Protein AF-A0A7C5KRF5-F1 (afdb_monomer)

Secondary structure (DSSP, 8-state):
-HHHHHHHHHH-TT-----EEE--TTSS-SEEEPPTT--HHHHHHHHTT------SSS-B-HHHHHHHHHTS---TTS-EEEEEEESSPBPIIIIIHHHHHHHHHHHHTTEEEEEEESS--HHHHHHHHHHHHHTT--EEEPPTT--HHHHHHHHHHHHHHHHHHTTHHHHHHHHHHHH------S-----HHHHHHHHHSSS--HHHHHHHHHH--HHHHHHHHHHHHHS---HHHHHHHHHHHHHHHHTTTPPP---S-TT-HHHHHHHHHHHHH-

Nearest PDB structures (foldseek):
  8j4a-assembly1_B  TM=7.636E-01  e=6.245E-04  Arabidopsis thaliana
  2x5n-assembly1_A  TM=7.003E-01  e=1.353E-03  Schizosaccharomyces pombe
  7zwh-assembly1_H  TM=5.786E-01  e=7.346E-01  Homo sapiens
  1sfs-assembly1_A  TM=4.763E-01  e=1.985E+00  Geobacillus stearothermophilus
  2yfk-assembly2_B  TM=2.066E-01  e=4.722E-01  Enterococcus faecalis

Solvent-accessible surface area (backbone atoms only — not comparable to full-atom values): 15683 Å² total; per-residue (Å²): 114,70,66,58,52,55,46,42,46,72,77,39,69,85,68,63,44,60,56,74,51,62,32,32,87,89,46,102,52,41,67,49,70,56,56,78,53,49,51,65,32,54,46,47,25,52,56,48,41,59,75,92,68,81,74,89,59,92,44,28,36,51,27,58,46,49,53,54,59,70,68,49,93,72,60,85,93,44,90,43,74,45,76,46,74,50,48,61,25,44,37,61,90,65,29,43,65,45,32,34,51,45,24,32,54,39,26,79,67,61,28,29,25,28,34,38,25,66,52,82,45,66,63,22,53,53,48,49,50,52,29,10,61,42,1,71,37,50,75,48,71,52,58,92,87,58,46,75,63,53,53,51,53,54,50,46,42,67,69,54,32,80,85,46,46,79,50,47,67,60,52,51,55,51,50,45,68,79,62,54,78,76,88,68,84,64,86,73,78,86,54,65,68,59,49,55,53,27,26,42,27,81,71,45,49,63,70,58,49,47,54,44,28,76,67,50,48,56,70,58,54,53,71,42,44,73,60,54,74,73,48,79,56,24,78,41,12,49,23,43,49,49,26,32,51,18,43,31,29,48,80,68,76,39,83,50,68,75,70,94,64,93,79,51,72,69,57,54,55,53,55,49,50,58,60,56,69,107

Mean predicted aligned error: 6.99 Å

Sequence (278 aa):
MKTIFLLLKDLVPSARIAILTYRDKSDAYVVRKTRLGVNLWEGLSFLSSVVAEGGGDFPEAVDQALTIANRLPWKRSSTKVILLVGDAPPHEYPGMAQALRIAKIFKDRGGSVHAMLSGNDPLAQEAFARITKAGNGMRTTLGDGDSLESFVNLFLRLALGPTGQRDIPKMLANWRKSHAPSRTNKRKRLQGFRLFTALKSPRPDPRVIETWAQNARKKDLRRLLPQLRRTRLSAEGKHALIYLVNSVLDRGGYSPLLIKHQRNPGEIFSKLKKRLEK

Foldseek 3Di:
DLCLQVLCCVVPVPAWDKDKDAFAPPDPDGIDMDATRDHSLSVLLVVLQDDCDDRPDADHQLLVRLVVLLPHPDDLPDAAEAEAEEAGAFDDPPRLVSLLVSLLVQQVSNYFYEYEHADDDPRRVVSRVSNRVSNVFYYDYQDDPRDPVNVSLVVCCRRVDPVCNVCVVVSVVVVCVVPPPDPPPPLDPLDVVLLLVQQQDLHRDPVNLVSLLPRPALVNVLVCLVVVLVRPGHLSSLSSVQSSLSSNQVVVVHNGDNDPDSPDPVVSSVSSNVRSVD

pLDDT: mean 84.88, std 11.84, range [45.12, 98.44]

Structure (mmCIF, N/CA/C/O backbone):
data_AF-A0A7C5KRF5-F1
#
_entry.id   AF-A0A7C5KRF5-F1
#
loop_
_atom_site.group_PDB
_atom_site.id
_atom_site.type_symbol
_atom_site.label_atom_id
_atom_site.label_alt_id
_atom_site.label_comp_id
_atom_site.label_asym_id
_atom_site.label_entity_id
_atom_site.label_seq_id
_atom_site.pdbx_PDB_ins_code
_atom_site.Cartn_x
_atom_site.Cartn_y
_atom_site.Cartn_z
_atom_site.occupancy
_atom_site.B_iso_or_equiv
_atom_site.auth_seq_id
_atom_site.auth_comp_id
_atom_site.auth_asym_id
_atom_site.auth_atom_id
_atom_site.pdbx_PDB_model_num
ATOM 1 N N . MET A 1 1 ? -2.914 8.569 2.311 1.00 57.69 1 MET A N 1
ATOM 2 C CA . MET A 1 1 ? -3.118 7.154 1.901 1.00 57.69 1 MET A CA 1
ATOM 3 C C . MET A 1 1 ? -4.565 6.661 1.953 1.00 57.69 1 MET A C 1
ATOM 5 O O . MET A 1 1 ? -5.007 6.107 0.957 1.00 57.69 1 MET A O 1
ATOM 9 N N . LYS A 1 2 ? -5.349 6.887 3.023 1.00 73.38 2 LYS A N 1
ATOM 10 C CA . LYS A 1 2 ? -6.794 6.544 3.054 1.00 73.38 2 LYS A CA 1
ATOM 11 C C . LYS A 1 2 ? -7.573 7.018 1.823 1.00 73.38 2 LYS A C 1
ATOM 13 O O . LYS A 1 2 ? -8.401 6.279 1.298 1.00 73.38 2 LYS A O 1
ATOM 18 N N . THR A 1 3 ? -7.285 8.241 1.384 1.00 74.19 3 THR A N 1
ATOM 19 C CA . THR A 1 3 ? -7.871 8.878 0.201 1.00 74.19 3 THR A CA 1
ATOM 20 C C . THR A 1 3 ? -7.844 7.955 -1.011 1.00 74.19 3 THR A C 1
ATOM 22 O O . THR A 1 3 ? -8.868 7.801 -1.652 1.00 74.19 3 THR A O 1
ATOM 25 N N . ILE A 1 4 ? -6.726 7.268 -1.267 1.00 76.56 4 ILE A N 1
ATOM 26 C CA . ILE A 1 4 ? -6.555 6.388 -2.432 1.00 76.56 4 ILE A CA 1
ATOM 27 C C . ILE A 1 4 ? -7.515 5.202 -2.368 1.00 76.56 4 ILE A C 1
ATOM 29 O O . ILE A 1 4 ? -8.151 4.878 -3.360 1.00 76.56 4 ILE A O 1
ATOM 33 N N . PHE A 1 5 ? -7.658 4.571 -1.201 1.00 80.88 5 PHE A N 1
ATOM 34 C CA . PHE A 1 5 ? -8.557 3.430 -1.036 1.00 80.88 5 PHE A CA 1
ATOM 35 C C . PHE A 1 5 ? -10.026 3.805 -1.193 1.00 80.88 5 PHE A C 1
ATOM 37 O O . PHE A 1 5 ? -10.777 3.072 -1.834 1.00 80.88 5 PHE A O 1
ATOM 44 N N . LEU A 1 6 ? -10.439 4.923 -0.592 1.00 79.44 6 LEU A N 1
ATOM 45 C CA . LEU A 1 6 ? -11.809 5.413 -0.728 1.00 79.44 6 LEU A CA 1
ATOM 46 C C . LEU A 1 6 ? -12.091 5.825 -2.166 1.00 79.44 6 LEU A C 1
ATOM 48 O O . LEU A 1 6 ? -13.066 5.377 -2.751 1.00 79.44 6 LEU A O 1
ATOM 52 N N . LEU A 1 7 ? -11.179 6.587 -2.757 1.00 78.69 7 LEU A N 1
ATOM 53 C CA . LEU A 1 7 ? -11.300 7.040 -4.125 1.00 78.69 7 LEU A CA 1
ATOM 54 C C . LEU A 1 7 ? -11.350 5.866 -5.104 1.00 78.69 7 LEU A C 1
ATOM 56 O O . LEU A 1 7 ? -12.248 5.813 -5.928 1.00 78.69 7 LEU A O 1
ATOM 60 N N . LEU A 1 8 ? -10.444 4.891 -5.010 1.00 79.19 8 LEU A N 1
ATOM 61 C CA . LEU A 1 8 ? -10.469 3.731 -5.904 1.00 79.19 8 LEU A CA 1
ATOM 62 C C . LEU A 1 8 ? -11.749 2.920 -5.755 1.00 79.19 8 LEU A C 1
ATOM 64 O O . LEU A 1 8 ? -12.285 2.457 -6.753 1.00 79.19 8 LEU A O 1
ATOM 68 N N . LYS A 1 9 ? -12.259 2.779 -4.530 1.00 81.00 9 LYS A N 1
ATOM 69 C CA . LYS A 1 9 ? -13.536 2.112 -4.288 1.00 81.00 9 LYS A CA 1
ATOM 70 C C . LYS A 1 9 ? -14.708 2.866 -4.921 1.00 81.00 9 LYS A C 1
ATOM 72 O O . LYS A 1 9 ? -15.613 2.220 -5.436 1.00 81.00 9 LYS A O 1
ATOM 77 N N . ASP A 1 10 ? -14.693 4.192 -4.868 1.00 80.19 10 ASP A N 1
ATOM 78 C CA . ASP A 1 10 ? -15.770 5.022 -5.407 1.00 80.19 10 ASP A CA 1
ATOM 79 C C . ASP A 1 10 ? -15.701 5.111 -6.941 1.00 80.19 10 ASP A C 1
ATOM 81 O O . ASP A 1 10 ? -16.729 5.042 -7.608 1.00 80.19 10 ASP A O 1
ATOM 85 N N . LEU A 1 11 ? -14.496 5.233 -7.509 1.00 77.62 11 LEU A N 1
ATOM 86 C CA . LEU A 1 11 ? -14.287 5.408 -8.951 1.00 77.62 11 LEU A CA 1
ATOM 87 C C . LEU A 1 11 ? -14.278 4.083 -9.717 1.00 77.62 11 LEU A C 1
ATOM 89 O O . LEU A 1 11 ? -14.747 4.020 -10.849 1.00 77.62 11 LEU A O 1
ATOM 93 N N . VAL A 1 12 ? -13.729 3.024 -9.119 1.00 80.50 12 VAL A N 1
ATOM 94 C CA . VAL A 1 12 ? -13.621 1.697 -9.734 1.00 80.50 12 VAL A CA 1
ATOM 95 C C . VAL A 1 12 ? -14.004 0.632 -8.697 1.00 80.50 12 VAL A C 1
ATOM 97 O O . VAL A 1 12 ? -13.136 -0.059 -8.162 1.00 80.50 12 VAL A O 1
ATOM 100 N N . PRO A 1 13 ? -15.305 0.438 -8.405 1.00 81.94 13 PRO A N 1
ATOM 101 C CA . PRO A 1 13 ? -15.758 -0.465 -7.338 1.00 81.94 13 PRO A CA 1
ATOM 102 C C . PRO A 1 13 ? -15.273 -1.917 -7.462 1.00 81.94 13 PRO A C 1
ATOM 104 O O . PRO A 1 13 ? -15.175 -2.633 -6.466 1.00 81.94 13 PRO A O 1
ATOM 107 N N . SER A 1 14 ? -14.963 -2.361 -8.683 1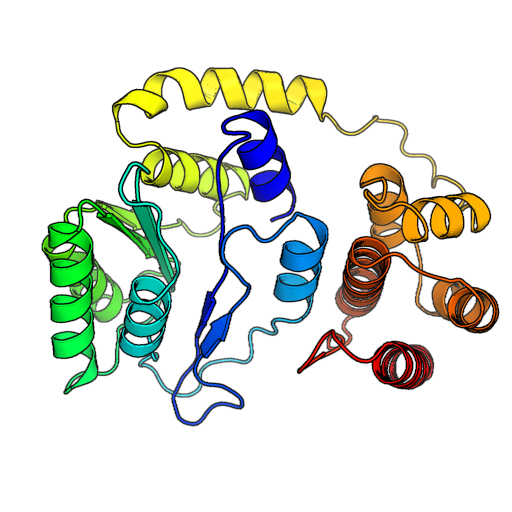.00 84.88 14 SER A N 1
ATOM 108 C CA . SER A 1 14 ? -14.442 -3.698 -8.984 1.00 84.88 14 SER A CA 1
ATOM 109 C C . SER A 1 14 ? -12.913 -3.811 -8.879 1.00 84.88 14 SER A C 1
ATOM 111 O O . SER A 1 14 ? -12.375 -4.918 -9.016 1.00 84.88 14 SER A O 1
ATOM 113 N N . ALA A 1 15 ? -12.203 -2.701 -8.639 1.00 86.69 15 ALA A N 1
ATOM 114 C CA . ALA A 1 15 ? -10.753 -2.683 -8.522 1.00 86.69 15 ALA A CA 1
ATOM 115 C C . ALA A 1 15 ? -10.284 -3.554 -7.354 1.00 86.69 15 ALA A C 1
ATOM 117 O O . ALA A 1 15 ? -10.855 -3.572 -6.262 1.00 86.69 15 ALA A O 1
ATOM 118 N N . ARG A 1 16 ? -9.191 -4.279 -7.587 1.00 91.75 16 ARG A N 1
ATOM 119 C CA . ARG A 1 16 ? -8.515 -5.079 -6.568 1.00 91.75 16 ARG A CA 1
ATOM 120 C C . ARG A 1 16 ? -7.090 -4.587 -6.450 1.00 91.75 16 ARG A C 1
ATOM 122 O O . ARG A 1 16 ? -6.377 -4.536 -7.444 1.00 91.75 16 ARG A O 1
ATOM 129 N N . ILE A 1 17 ? -6.685 -4.269 -5.229 1.00 91.19 17 ILE A N 1
ATOM 130 C CA . ILE A 1 17 ? -5.368 -3.708 -4.934 1.00 91.19 17 ILE A CA 1
ATOM 131 C C . ILE A 1 17 ? -4.612 -4.706 -4.060 1.00 91.19 17 ILE A C 1
ATOM 133 O O . ILE A 1 17 ? -5.217 -5.416 -3.255 1.00 91.19 17 ILE A O 1
ATOM 137 N N . ALA A 1 18 ? -3.300 -4.774 -4.238 1.00 93.56 18 ALA A N 1
ATOM 138 C CA . ALA A 1 18 ? -2.366 -5.317 -3.265 1.00 93.56 18 ALA A CA 1
ATOM 139 C C . ALA A 1 18 ? -1.316 -4.238 -2.998 1.00 93.56 18 ALA A C 1
ATOM 141 O O . ALA A 1 18 ? -0.981 -3.478 -3.904 1.00 93.56 18 ALA A O 1
ATOM 142 N N . ILE A 1 19 ? -0.806 -4.174 -1.774 1.00 93.06 19 ILE A N 1
ATOM 143 C CA . ILE A 1 19 ? 0.325 -3.315 -1.426 1.00 93.06 19 ILE A CA 1
ATOM 144 C C . ILE A 1 19 ? 1.498 -4.224 -1.119 1.00 93.06 19 ILE A C 1
ATOM 146 O O . ILE A 1 19 ? 1.342 -5.200 -0.382 1.00 93.06 19 ILE A O 1
ATOM 150 N N . LEU A 1 20 ? 2.647 -3.902 -1.699 1.00 93.56 20 LEU A N 1
ATOM 151 C CA . LEU A 1 20 ? 3.917 -4.528 -1.390 1.00 93.56 20 LEU A CA 1
ATOM 152 C C . LEU A 1 20 ? 4.852 -3.449 -0.847 1.00 93.56 20 LEU A C 1
ATOM 154 O O . LEU A 1 20 ? 4.884 -2.348 -1.387 1.00 93.56 20 LEU A O 1
ATOM 158 N N . THR A 1 21 ? 5.602 -3.773 0.199 1.00 91.06 21 THR A N 1
ATOM 159 C CA . THR A 1 21 ? 6.792 -3.014 0.592 1.00 91.06 21 THR A CA 1
ATOM 160 C C . THR A 1 21 ? 7.998 -3.907 0.428 1.00 91.06 21 THR A C 1
ATOM 162 O O . THR A 1 21 ? 7.909 -5.113 0.675 1.00 91.06 21 THR A O 1
ATOM 165 N N . TYR A 1 22 ? 9.104 -3.320 0.007 1.00 89.06 22 TYR A N 1
ATOM 166 C CA . TYR A 1 22 ? 10.378 -3.998 -0.122 1.00 89.06 22 TYR A CA 1
ATOM 167 C C . TYR A 1 22 ? 11.468 -3.171 0.546 1.00 89.06 22 TYR A C 1
ATOM 169 O O . TYR A 1 22 ? 11.277 -1.974 0.757 1.00 89.06 22 TYR A O 1
ATOM 177 N N . ARG A 1 23 ? 12.529 -3.860 0.945 1.00 85.06 23 ARG A N 1
ATOM 178 C CA . ARG A 1 23 ? 13.746 -3.310 1.534 1.00 85.06 23 ARG A CA 1
ATOM 179 C C . ARG A 1 23 ? 14.951 -4.100 1.015 1.00 85.06 23 ARG A C 1
ATOM 181 O O . ARG A 1 23 ? 14.762 -5.040 0.229 1.00 85.06 23 ARG A O 1
ATOM 188 N N . ASP A 1 24 ? 16.150 -3.790 1.494 1.00 79.94 24 ASP A N 1
ATOM 189 C CA . ASP A 1 24 ? 17.353 -4.524 1.133 1.00 79.94 24 ASP A CA 1
ATOM 190 C C . ASP A 1 24 ? 17.357 -5.971 1.694 1.00 79.94 24 ASP A C 1
ATOM 192 O O . ASP A 1 24 ? 16.539 -6.380 2.522 1.00 79.94 24 ASP A O 1
ATOM 196 N N . LYS A 1 25 ? 18.259 -6.819 1.198 1.00 74.69 25 LYS A N 1
ATOM 197 C CA . LYS A 1 25 ? 18.425 -8.223 1.589 1.00 74.69 25 LYS A CA 1
ATOM 198 C C . LYS A 1 25 ? 18.937 -8.383 3.019 1.00 74.69 25 LYS A C 1
ATOM 200 O O . LYS A 1 25 ? 18.662 -9.415 3.629 1.00 74.69 25 LYS A O 1
ATOM 205 N N . SER A 1 26 ? 19.689 -7.406 3.518 1.00 73.94 26 SER A N 1
ATOM 206 C CA . SER A 1 26 ? 20.240 -7.367 4.877 1.00 73.94 26 SER A CA 1
ATOM 207 C C . SER A 1 26 ? 19.205 -6.925 5.924 1.00 73.94 26 SER A C 1
ATOM 209 O O . SER A 1 26 ? 19.423 -7.099 7.124 1.00 73.94 26 SER A O 1
ATOM 211 N N . ASP A 1 27 ? 18.056 -6.405 5.484 1.00 78.12 27 ASP A N 1
ATOM 212 C CA . ASP A 1 27 ? 17.033 -5.839 6.350 1.00 78.12 27 ASP A CA 1
ATOM 213 C C . ASP A 1 27 ? 16.152 -6.876 7.061 1.00 78.12 27 ASP A C 1
ATOM 215 O O . ASP A 1 27 ? 16.059 -8.054 6.712 1.00 78.12 27 ASP A O 1
ATOM 219 N N . ALA A 1 28 ? 15.391 -6.396 8.052 1.00 73.44 28 ALA A N 1
ATOM 220 C CA . ALA A 1 28 ? 14.467 -7.214 8.846 1.00 73.44 28 ALA A CA 1
ATOM 221 C C . ALA A 1 28 ? 13.419 -7.988 8.014 1.00 73.44 28 ALA A C 1
ATOM 223 O O . ALA A 1 28 ? 12.803 -8.939 8.513 1.00 73.44 28 ALA A O 1
ATOM 224 N N . TYR A 1 29 ? 13.153 -7.550 6.781 1.00 79.19 29 TYR A N 1
ATOM 225 C CA . TYR A 1 29 ? 12.388 -8.284 5.781 1.00 79.19 29 TYR A CA 1
ATOM 226 C C . TYR A 1 29 ? 12.729 -7.775 4.381 1.00 79.19 29 TYR A C 1
ATOM 228 O O . TYR A 1 29 ? 12.878 -6.576 4.198 1.00 79.19 29 TYR A O 1
ATOM 236 N N . VAL A 1 30 ? 12.708 -8.662 3.384 1.00 84.56 30 VAL A N 1
ATOM 237 C CA . VAL A 1 30 ? 12.970 -8.260 1.992 1.00 84.56 30 VAL A CA 1
ATOM 238 C C . VAL A 1 30 ? 11.708 -7.783 1.280 1.00 84.56 30 VAL A C 1
ATOM 240 O O . VAL A 1 30 ? 11.699 -6.723 0.672 1.00 84.56 30 VAL A O 1
ATOM 243 N N . VAL A 1 31 ? 10.601 -8.533 1.373 1.00 88.00 31 VAL A N 1
ATOM 244 C CA . VAL A 1 31 ? 9.299 -8.113 0.826 1.00 88.00 31 VAL A CA 1
ATOM 245 C C . VAL A 1 31 ? 8.165 -8.498 1.768 1.00 88.00 31 VAL A C 1
ATOM 247 O O . VAL A 1 31 ? 8.053 -9.645 2.206 1.00 88.00 31 VAL A O 1
ATOM 250 N N . ARG A 1 32 ? 7.259 -7.556 2.038 1.00 89.94 32 ARG A N 1
ATOM 251 C CA . ARG A 1 32 ? 5.968 -7.801 2.697 1.00 89.94 32 ARG A CA 1
ATOM 252 C C . ARG A 1 32 ? 4.840 -7.421 1.757 1.00 89.94 32 ARG A C 1
ATOM 254 O O . ARG A 1 32 ? 4.968 -6.496 0.966 1.00 89.94 32 ARG A O 1
ATOM 261 N N . LYS A 1 33 ? 3.717 -8.133 1.847 1.00 91.88 33 LYS A N 1
ATOM 262 C CA . LYS A 1 33 ? 2.572 -7.903 0.963 1.00 91.88 33 LYS A CA 1
ATOM 263 C C . LYS A 1 33 ? 1.233 -8.088 1.651 1.00 91.88 33 LYS A C 1
ATOM 265 O O . LYS A 1 33 ? 1.108 -8.894 2.573 1.00 91.88 33 LYS A O 1
ATOM 270 N N . THR A 1 34 ? 0.221 -7.426 1.112 1.00 91.12 34 THR A N 1
ATOM 271 C CA . THR A 1 34 ? -1.182 -7.783 1.327 1.00 91.12 34 THR A CA 1
ATOM 272 C C . THR A 1 34 ? -1.664 -8.764 0.251 1.00 91.12 34 THR A C 1
ATOM 274 O O . THR A 1 34 ? -0.973 -9.057 -0.733 1.00 91.12 34 THR A O 1
ATOM 277 N N . ARG A 1 35 ? -2.863 -9.322 0.434 1.00 91.06 35 ARG A N 1
ATOM 278 C CA . ARG A 1 35 ? -3.543 -10.084 -0.625 1.00 91.06 35 ARG A CA 1
ATOM 279 C C . ARG A 1 35 ? -4.081 -9.142 -1.708 1.00 91.06 35 ARG A C 1
ATOM 281 O O . ARG A 1 35 ? -4.434 -8.002 -1.424 1.00 91.06 35 ARG A O 1
ATOM 288 N N . LEU A 1 36 ? -4.221 -9.639 -2.937 1.00 93.06 36 LEU A N 1
ATOM 289 C CA . LEU A 1 36 ? -4.905 -8.897 -3.998 1.00 93.06 36 LEU A CA 1
ATOM 290 C C . LEU A 1 36 ? -6.410 -8.820 -3.702 1.00 93.06 36 LEU A C 1
ATOM 292 O O . LEU A 1 36 ? -7.053 -9.841 -3.465 1.00 93.06 36 LEU A O 1
ATOM 296 N N . GLY A 1 37 ? -6.967 -7.611 -3.727 1.00 88.94 37 GLY A N 1
ATOM 297 C CA . GLY A 1 37 ? -8.316 -7.338 -3.220 1.00 88.94 37 GLY A CA 1
ATOM 298 C C . GLY A 1 37 ? -8.320 -7.011 -1.727 1.00 88.94 37 GLY A C 1
ATOM 299 O O . GLY A 1 37 ? -9.295 -7.319 -1.035 1.00 88.94 37 GLY A O 1
ATOM 300 N N . VAL A 1 38 ? -7.219 -6.431 -1.234 1.00 83.56 38 VAL A N 1
ATOM 301 C CA . VAL A 1 38 ? -7.135 -5.852 0.106 1.00 83.56 38 VAL A CA 1
ATOM 302 C C . VAL A 1 38 ? -8.230 -4.797 0.267 1.00 83.56 38 VAL A C 1
ATOM 304 O O . VAL A 1 38 ? -8.494 -4.009 -0.643 1.00 83.56 38 VAL A O 1
ATOM 307 N N . ASN A 1 39 ? -8.900 -4.801 1.410 1.00 86.56 39 ASN A N 1
ATOM 308 C CA . ASN A 1 39 ? -9.903 -3.792 1.733 1.00 86.56 39 ASN A CA 1
ATOM 309 C C . ASN A 1 39 ? -9.257 -2.590 2.445 1.00 86.56 39 ASN A C 1
ATOM 311 O O . ASN A 1 39 ? -8.055 -2.570 2.720 1.00 86.56 39 ASN A O 1
ATOM 315 N N . LEU A 1 40 ? -10.078 -1.576 2.733 1.00 89.50 40 LEU A N 1
ATOM 316 C CA . LEU A 1 40 ? -9.627 -0.321 3.329 1.00 89.50 40 LEU A CA 1
ATOM 317 C C . LEU A 1 40 ? -8.842 -0.542 4.626 1.00 89.50 40 LEU A C 1
ATOM 319 O O . LEU A 1 40 ? -7.750 0.004 4.769 1.00 89.50 40 LEU A O 1
ATOM 323 N N . TRP A 1 41 ? -9.390 -1.301 5.579 1.00 91.81 41 TRP A N 1
ATOM 324 C CA . TRP A 1 41 ? -8.774 -1.402 6.897 1.00 91.81 41 TRP A CA 1
ATOM 325 C C . TRP A 1 41 ? -7.557 -2.310 6.882 1.00 91.81 41 TRP A C 1
ATOM 327 O O . TRP A 1 41 ? -6.543 -1.937 7.466 1.00 91.81 41 TRP A O 1
ATOM 337 N N . GLU A 1 42 ? -7.606 -3.445 6.180 1.00 90.81 42 GLU A N 1
ATOM 338 C CA . GLU A 1 42 ? -6.442 -4.314 5.989 1.00 90.81 42 GLU A CA 1
ATOM 339 C C . GLU A 1 42 ? -5.279 -3.514 5.378 1.00 90.81 42 GLU A C 1
ATOM 341 O O . GLU A 1 42 ? -4.185 -3.508 5.944 1.00 90.81 42 GLU A O 1
ATOM 346 N N . GLY A 1 43 ? -5.538 -2.731 4.323 1.00 90.31 43 GLY A N 1
ATOM 347 C CA . GLY A 1 43 ? -4.541 -1.868 3.682 1.00 90.31 43 GLY A CA 1
ATOM 348 C C . GLY A 1 43 ? -3.999 -0.772 4.602 1.00 90.31 43 GLY A C 1
ATOM 349 O O . GLY A 1 43 ? -2.786 -0.618 4.725 1.00 90.31 43 GLY A O 1
ATOM 350 N N . LEU A 1 44 ? -4.873 -0.042 5.302 1.00 91.00 44 LEU A N 1
ATOM 351 C CA . LEU A 1 44 ? -4.459 1.002 6.247 1.00 91.00 44 LEU A CA 1
ATOM 352 C C . LEU A 1 44 ? -3.666 0.449 7.434 1.00 91.00 44 LEU A C 1
ATOM 354 O O . LEU A 1 44 ? -2.691 1.067 7.853 1.00 91.00 44 LEU A O 1
ATOM 358 N N . SER A 1 45 ? -4.058 -0.713 7.958 1.00 91.25 45 SER A N 1
ATOM 359 C CA . SER A 1 45 ? -3.338 -1.389 9.041 1.00 91.25 45 SER A CA 1
ATOM 360 C C . SER A 1 45 ? -1.972 -1.899 8.593 1.00 91.25 45 SER A C 1
ATOM 362 O O . SER A 1 45 ? -1.024 -1.859 9.366 1.00 91.25 45 SER A O 1
ATOM 364 N N . PHE A 1 46 ? -1.865 -2.368 7.346 1.00 90.25 46 PHE A N 1
ATOM 365 C CA . PHE A 1 46 ? -0.601 -2.802 6.768 1.00 90.25 46 PHE A CA 1
ATOM 366 C C . PHE A 1 46 ? 0.359 -1.619 6.652 1.00 90.25 46 PHE A C 1
ATOM 368 O O . PHE A 1 46 ? 1.463 -1.680 7.182 1.00 90.25 46 PHE A O 1
ATOM 375 N N . LEU A 1 47 ? -0.100 -0.529 6.036 1.00 88.88 47 LEU A N 1
ATOM 376 C CA . LEU A 1 47 ? 0.691 0.678 5.813 1.00 88.88 47 LEU A CA 1
ATOM 377 C C . LEU A 1 47 ? 1.117 1.363 7.110 1.00 88.88 47 LEU A C 1
ATOM 379 O O . LEU A 1 47 ? 2.261 1.782 7.220 1.00 88.88 47 LEU A O 1
ATOM 383 N N . SER A 1 48 ? 0.238 1.440 8.113 1.00 89.06 48 SER A N 1
ATOM 384 C CA . SER A 1 48 ? 0.593 2.042 9.406 1.00 89.06 48 SER A CA 1
ATOM 385 C C . SER A 1 48 ? 1.565 1.193 10.231 1.00 89.06 48 SER A C 1
ATOM 387 O O . SER A 1 48 ? 2.079 1.658 11.243 1.00 89.06 48 SER A O 1
ATOM 389 N N . SER A 1 49 ? 1.794 -0.061 9.833 1.00 86.31 49 SER A N 1
ATOM 390 C CA . SER A 1 49 ? 2.793 -0.962 10.413 1.00 86.31 49 SER A CA 1
ATOM 391 C C . SER A 1 49 ? 4.109 -0.984 9.624 1.00 86.31 49 SER A C 1
ATOM 393 O O . SER A 1 49 ? 4.977 -1.805 9.936 1.00 86.31 49 SER A O 1
ATOM 395 N N . VAL A 1 50 ? 4.253 -0.159 8.585 1.00 83.81 50 VAL A N 1
ATOM 396 C CA . VAL A 1 50 ? 5.511 0.026 7.854 1.00 83.81 50 VAL A CA 1
ATOM 397 C C . VAL A 1 50 ? 6.257 1.184 8.505 1.00 83.81 50 VAL A C 1
ATOM 399 O O . VAL A 1 50 ? 5.695 2.258 8.688 1.00 83.81 50 VAL A O 1
ATOM 402 N N . VAL A 1 51 ? 7.515 0.952 8.864 1.00 76.56 51 VAL A N 1
ATOM 403 C CA . VAL A 1 51 ? 8.440 2.000 9.308 1.00 76.56 51 VAL A CA 1
ATOM 404 C C . VAL A 1 51 ? 9.421 2.229 8.168 1.00 76.56 51 VAL A C 1
ATOM 406 O O . VAL A 1 51 ? 9.924 1.253 7.610 1.00 76.56 51 VAL A O 1
ATOM 409 N N . ALA A 1 52 ? 9.673 3.483 7.809 1.00 67.81 52 ALA A N 1
ATOM 410 C CA . ALA A 1 52 ? 10.837 3.830 7.005 1.00 67.81 52 ALA A CA 1
ATOM 411 C C . ALA A 1 52 ? 12.043 3.819 7.954 1.00 67.81 52 ALA A C 1
ATOM 413 O O . ALA A 1 52 ? 12.289 4.786 8.666 1.00 67.81 52 ALA A O 1
ATOM 414 N N . GLU A 1 53 ? 12.700 2.671 8.078 1.00 62.03 53 GLU A N 1
ATOM 415 C CA . GLU A 1 53 ? 14.051 2.617 8.641 1.00 62.03 53 GLU A CA 1
ATOM 416 C C . GLU A 1 53 ? 14.984 2.794 7.450 1.00 62.03 53 GLU A C 1
ATOM 418 O O . GLU A 1 53 ? 14.733 2.181 6.412 1.00 62.03 53 GLU A O 1
ATOM 423 N N . GLY A 1 54 ? 15.955 3.703 7.571 1.00 51.75 54 GLY A N 1
ATOM 424 C CA . GLY A 1 54 ? 16.842 4.061 6.468 1.00 51.75 54 GLY A CA 1
ATOM 425 C C . GLY A 1 54 ? 17.536 2.823 5.911 1.00 51.75 54 GLY A C 1
ATOM 426 O O . GLY A 1 54 ? 18.153 2.082 6.675 1.00 51.75 54 GLY A O 1
ATOM 427 N N . GLY A 1 55 ? 17.407 2.613 4.600 1.00 50.50 55 GLY A N 1
ATOM 428 C CA . GLY A 1 55 ? 18.229 1.657 3.872 1.00 50.50 55 GLY A CA 1
ATOM 429 C C . GLY A 1 55 ? 19.665 2.151 3.954 1.00 50.50 55 GLY A C 1
ATOM 430 O O . GLY A 1 55 ? 20.001 3.183 3.379 1.00 50.50 55 GLY A O 1
ATOM 431 N N . GLY A 1 56 ? 20.476 1.487 4.776 1.00 50.47 56 GLY A N 1
ATOM 432 C CA . GLY A 1 56 ? 21.898 1.812 4.910 1.00 50.47 56 GLY A CA 1
ATOM 433 C C . GLY A 1 56 ? 22.673 1.519 3.627 1.00 50.47 56 GLY A C 1
ATOM 434 O O . GLY A 1 56 ? 23.684 2.167 3.371 1.00 50.47 56 GLY A O 1
ATOM 435 N N . ASP A 1 57 ? 22.141 0.611 2.805 1.00 59.53 57 ASP A N 1
ATOM 436 C CA . ASP A 1 57 ? 22.726 0.180 1.549 1.00 59.53 57 ASP A CA 1
ATOM 437 C C . ASP A 1 57 ? 21.826 0.602 0.378 1.00 59.53 57 ASP A C 1
ATOM 439 O O . ASP A 1 57 ? 20.644 0.278 0.295 1.00 59.53 57 ASP A O 1
ATOM 443 N N . PHE A 1 58 ? 22.412 1.363 -0.537 1.00 63.38 58 PHE A N 1
ATOM 444 C CA . PHE A 1 58 ? 21.851 1.742 -1.826 1.00 63.38 58 PHE A CA 1
ATOM 445 C C . PHE A 1 58 ? 22.365 0.702 -2.836 1.00 63.38 58 PHE A C 1
ATOM 447 O O . PHE A 1 58 ? 23.501 0.862 -3.289 1.00 63.38 58 PHE A O 1
ATOM 454 N N . PRO A 1 59 ? 21.694 -0.451 -3.075 1.00 82.75 59 PRO A N 1
ATOM 455 C CA . PRO A 1 59 ? 20.425 -0.599 -3.821 1.00 82.75 59 PRO A CA 1
ATOM 456 C C . PRO A 1 59 ? 19.316 -1.422 -3.110 1.00 82.75 59 PRO A C 1
ATOM 458 O O . PRO A 1 59 ? 19.544 -2.085 -2.107 1.00 82.75 59 PRO A O 1
ATOM 461 N N . GLU A 1 60 ? 18.113 -1.480 -3.704 1.00 85.00 60 GLU A N 1
ATOM 462 C CA . GLU A 1 60 ? 16.908 -2.094 -3.106 1.00 85.00 60 GLU A CA 1
ATOM 463 C C . GLU A 1 60 ? 16.425 -3.392 -3.798 1.00 85.00 60 GLU A C 1
ATOM 465 O O . GLU A 1 60 ? 16.709 -3.658 -4.971 1.00 85.00 60 GLU A O 1
ATOM 470 N N . ALA A 1 61 ? 15.608 -4.214 -3.118 1.00 90.56 61 ALA A N 1
ATOM 471 C CA . ALA A 1 61 ? 15.089 -5.492 -3.653 1.00 90.56 61 ALA A CA 1
ATOM 472 C C . ALA A 1 61 ? 13.879 -5.358 -4.616 1.00 90.56 61 ALA A C 1
ATOM 474 O O . ALA A 1 61 ? 12.883 -6.094 -4.528 1.00 90.56 61 ALA A O 1
ATOM 475 N N . VAL A 1 62 ? 13.956 -4.422 -5.568 1.00 94.06 62 VAL A N 1
ATOM 476 C CA . VAL A 1 62 ? 12.903 -4.130 -6.565 1.00 94.06 62 VAL A CA 1
ATOM 477 C C . VAL A 1 62 ? 12.533 -5.368 -7.397 1.00 94.06 62 VAL A C 1
ATOM 479 O O . VAL A 1 62 ? 11.359 -5.621 -7.683 1.00 94.06 62 VAL A O 1
ATOM 482 N N . ASP A 1 63 ? 13.518 -6.181 -7.772 1.00 94.56 63 ASP A N 1
ATOM 483 C CA . ASP A 1 63 ? 13.344 -7.403 -8.560 1.00 94.56 63 ASP A CA 1
ATOM 484 C C . ASP A 1 63 ? 12.485 -8.454 -7.835 1.00 94.56 63 ASP A C 1
ATOM 486 O O . ASP A 1 63 ? 11.623 -9.106 -8.444 1.00 94.56 63 ASP A O 1
ATOM 490 N N . GLN A 1 64 ? 12.660 -8.578 -6.518 1.00 94.50 64 GLN A N 1
ATOM 491 C CA . GLN A 1 64 ? 11.880 -9.486 -5.682 1.00 94.50 64 GLN A CA 1
ATOM 492 C C . GLN A 1 64 ? 10.442 -8.994 -5.530 1.00 94.50 64 GLN A C 1
ATOM 494 O O . GLN A 1 64 ? 9.501 -9.788 -5.655 1.00 94.50 64 GLN A O 1
ATOM 499 N N . ALA A 1 65 ? 10.254 -7.685 -5.343 1.00 95.25 65 ALA A N 1
ATOM 500 C CA . ALA A 1 65 ? 8.931 -7.072 -5.289 1.00 95.25 65 ALA A CA 1
ATOM 501 C C . ALA A 1 65 ? 8.151 -7.305 -6.593 1.00 95.25 65 ALA A C 1
ATOM 503 O O . ALA A 1 65 ? 7.012 -7.781 -6.555 1.00 95.25 65 ALA A O 1
ATOM 504 N N . LEU A 1 66 ? 8.782 -7.067 -7.750 1.00 97.31 66 LEU A N 1
ATOM 505 C CA . LEU A 1 66 ? 8.190 -7.331 -9.065 1.00 97.31 66 LEU A CA 1
ATOM 506 C C . LEU A 1 66 ? 7.880 -8.819 -9.263 1.00 97.31 66 LEU A C 1
ATOM 508 O O . LEU A 1 66 ? 6.799 -9.170 -9.743 1.00 97.31 66 LEU A O 1
ATOM 512 N N . THR A 1 67 ? 8.788 -9.710 -8.853 1.00 97.12 67 THR A N 1
ATOM 513 C CA . THR A 1 67 ? 8.587 -11.165 -8.943 1.00 97.12 67 THR A CA 1
ATOM 514 C C . THR A 1 67 ? 7.349 -11.601 -8.155 1.00 97.12 67 THR A C 1
ATOM 516 O O . THR A 1 67 ? 6.520 -12.366 -8.658 1.00 97.12 67 THR A O 1
ATOM 519 N N . ILE A 1 68 ? 7.186 -11.094 -6.932 1.00 96.88 68 ILE A N 1
ATOM 520 C CA . ILE A 1 68 ? 6.035 -11.393 -6.076 1.00 96.88 68 ILE A CA 1
ATOM 521 C C . ILE A 1 68 ? 4.752 -10.775 -6.643 1.00 96.88 68 ILE A C 1
ATOM 523 O O . ILE A 1 68 ? 3.719 -11.451 -6.666 1.00 96.88 68 ILE A O 1
ATOM 527 N N . ALA A 1 69 ? 4.804 -9.534 -7.135 1.00 97.06 69 ALA A N 1
ATOM 528 C CA . ALA A 1 69 ? 3.664 -8.862 -7.755 1.00 97.06 69 ALA A CA 1
ATOM 529 C C . ALA A 1 69 ? 3.151 -9.626 -8.988 1.00 97.06 69 ALA A C 1
ATOM 531 O O . ALA A 1 69 ? 1.945 -9.843 -9.133 1.00 97.06 69 ALA A O 1
ATOM 532 N N . ASN A 1 70 ? 4.057 -10.126 -9.832 1.00 95.88 70 ASN A N 1
ATOM 533 C CA . ASN A 1 70 ? 3.719 -10.917 -11.018 1.00 95.88 70 ASN A CA 1
ATOM 534 C C . ASN A 1 70 ? 3.059 -12.273 -10.680 1.00 95.88 70 ASN A C 1
ATOM 536 O O . ASN A 1 70 ? 2.342 -12.838 -11.505 1.00 95.88 70 ASN A O 1
ATOM 540 N N . ARG A 1 71 ? 3.271 -12.799 -9.465 1.00 96.19 71 ARG A N 1
ATOM 541 C CA . ARG A 1 71 ? 2.675 -14.060 -8.977 1.00 96.19 71 ARG A CA 1
ATOM 542 C C . ARG A 1 71 ? 1.328 -13.879 -8.267 1.00 96.19 71 ARG A C 1
ATOM 544 O O . ARG A 1 71 ? 0.743 -14.861 -7.813 1.00 96.19 71 ARG A O 1
ATOM 551 N N . LEU A 1 72 ? 0.828 -12.651 -8.125 1.00 96.88 72 LEU A N 1
ATOM 552 C CA . LEU A 1 72 ? -0.505 -12.420 -7.563 1.00 96.88 72 LEU A CA 1
ATOM 553 C C . LEU A 1 72 ? -1.608 -13.007 -8.472 1.00 96.88 72 LEU A C 1
ATOM 555 O O . LEU A 1 72 ? -1.403 -13.148 -9.678 1.00 96.88 72 LEU A O 1
ATOM 559 N N . PRO A 1 73 ? -2.797 -13.338 -7.927 1.00 96.00 73 PRO A N 1
ATOM 560 C CA . PRO A 1 73 ? -3.889 -13.959 -8.684 1.00 96.00 73 PRO A CA 1
ATOM 561 C C . PRO A 1 73 ? -4.645 -12.941 -9.565 1.00 96.00 73 PRO A C 1
ATOM 563 O O . PRO A 1 73 ? -5.808 -12.579 -9.321 1.00 96.00 73 PRO A O 1
ATOM 566 N N . TRP A 1 74 ? -3.961 -12.440 -10.593 1.00 96.00 74 TRP A N 1
ATOM 567 C CA . TRP A 1 74 ? -4.510 -11.527 -11.593 1.00 96.00 74 TRP A CA 1
ATOM 568 C C . TRP A 1 74 ? -5.632 -12.198 -12.397 1.00 96.00 74 TRP A C 1
ATOM 570 O O . TRP A 1 74 ? -5.520 -13.350 -12.809 1.00 96.00 74 TRP A O 1
ATOM 580 N N . LYS A 1 75 ? -6.731 -11.473 -12.640 1.00 93.44 75 LYS A N 1
ATOM 581 C CA . LYS A 1 75 ? -7.816 -11.959 -13.509 1.00 93.44 75 LYS A CA 1
ATOM 582 C C . LYS A 1 75 ? -7.375 -11.804 -14.962 1.00 93.44 75 LYS A C 1
ATOM 584 O O . LYS A 1 75 ? -6.826 -10.767 -15.319 1.00 93.44 75 LYS A O 1
ATOM 589 N N . ARG A 1 76 ? -7.641 -12.796 -15.817 1.00 89.62 76 ARG A N 1
ATOM 590 C CA . ARG A 1 76 ? -7.272 -12.720 -17.245 1.00 89.62 76 ARG A CA 1
ATOM 591 C C . ARG A 1 76 ? -7.875 -11.481 -17.918 1.00 89.62 76 ARG A C 1
ATOM 593 O O . ARG A 1 76 ? -7.125 -10.718 -18.517 1.00 89.62 76 ARG A O 1
ATOM 600 N N . SER A 1 77 ? -9.167 -11.237 -17.698 1.00 88.69 77 SER A N 1
ATOM 601 C CA . SER A 1 77 ? -9.954 -10.143 -18.287 1.00 88.69 77 SER A CA 1
ATOM 602 C C . SER A 1 77 ? -9.805 -8.772 -17.614 1.00 88.69 77 SER A C 1
ATOM 604 O O . SER A 1 77 ? -10.480 -7.832 -18.015 1.00 88.69 77 SER A O 1
ATOM 606 N N . SER A 1 78 ? -8.972 -8.625 -16.577 1.00 90.00 78 SER A N 1
ATOM 607 C CA . SER A 1 78 ? -8.7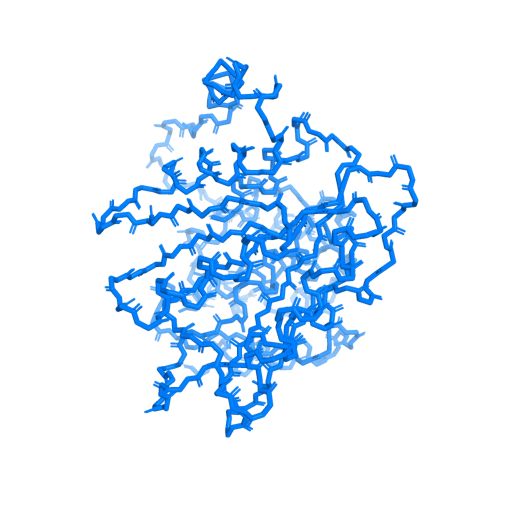60 -7.313 -15.953 1.00 90.00 78 SER A CA 1
ATOM 608 C C . SER A 1 78 ? -7.624 -6.551 -16.622 1.00 90.00 78 SER A C 1
ATOM 610 O O . SER A 1 78 ? -6.600 -7.159 -16.950 1.00 90.00 78 SER A O 1
ATOM 612 N N . THR A 1 79 ? -7.739 -5.225 -16.664 1.00 89.38 79 THR A N 1
ATOM 613 C CA . THR A 1 79 ? -6.586 -4.320 -16.761 1.00 89.38 79 THR A CA 1
ATOM 614 C C . THR A 1 79 ? -5.667 -4.563 -15.562 1.00 89.38 79 THR A C 1
ATOM 616 O O . THR A 1 79 ? -6.133 -4.576 -14.418 1.00 89.38 79 THR A O 1
ATOM 619 N N . LYS A 1 80 ? -4.379 -4.830 -15.808 1.00 93.50 80 LYS A N 1
ATOM 620 C CA . LYS A 1 80 ? -3.398 -5.175 -14.765 1.00 93.50 80 LYS A CA 1
ATOM 621 C C . LYS A 1 80 ? -2.318 -4.111 -14.743 1.00 93.50 80 LYS A C 1
ATOM 623 O O . LYS A 1 80 ? -1.681 -3.866 -15.759 1.00 93.50 80 LYS A O 1
ATOM 628 N N . VAL A 1 81 ? -2.102 -3.524 -13.579 1.00 93.94 81 VAL A N 1
ATOM 629 C CA . VAL A 1 81 ? -1.149 -2.434 -13.401 1.00 93.94 81 VAL A CA 1
ATOM 630 C C . VAL A 1 81 ? -0.279 -2.762 -12.201 1.00 93.94 81 VAL A C 1
ATOM 632 O O . VAL A 1 81 ? -0.794 -3.039 -11.116 1.00 93.94 81 VAL A O 1
ATOM 635 N N . ILE A 1 82 ? 1.033 -2.717 -12.395 1.00 96.19 82 ILE A N 1
ATOM 636 C CA . ILE A 1 82 ? 2.006 -2.593 -11.314 1.00 96.19 82 ILE A CA 1
ATOM 637 C C . ILE A 1 82 ? 2.473 -1.143 -11.314 1.00 96.19 82 ILE A C 1
ATOM 639 O O . ILE A 1 82 ? 2.904 -0.631 -12.344 1.00 96.19 82 ILE A O 1
ATOM 643 N N . LEU A 1 83 ? 2.388 -0.492 -10.157 1.00 94.56 83 LEU A N 1
ATOM 644 C CA . LEU A 1 83 ? 2.994 0.811 -9.929 1.00 94.56 83 LEU A CA 1
ATOM 645 C C . LEU A 1 83 ? 4.147 0.637 -8.942 1.00 94.56 83 LEU A C 1
ATOM 647 O O . LEU A 1 83 ? 3.917 0.322 -7.775 1.00 94.56 83 LEU A O 1
ATOM 651 N N . LEU A 1 84 ? 5.367 0.822 -9.431 1.00 94.81 84 LEU A N 1
ATOM 652 C CA . LEU A 1 84 ? 6.578 0.875 -8.626 1.00 94.81 84 LEU A CA 1
ATOM 653 C C . LEU A 1 84 ? 6.729 2.281 -8.037 1.00 94.81 84 LEU A C 1
ATOM 655 O O . LEU A 1 84 ? 6.563 3.260 -8.760 1.00 94.81 84 LEU A O 1
ATOM 659 N N . VAL A 1 85 ? 7.028 2.387 -6.744 1.00 91.75 85 VAL A N 1
ATOM 660 C CA . VAL A 1 85 ? 7.263 3.671 -6.071 1.00 91.75 85 VAL A CA 1
ATOM 661 C C . VAL A 1 85 ? 8.540 3.554 -5.252 1.00 91.75 85 VAL A C 1
ATOM 663 O O . VAL A 1 85 ? 8.622 2.651 -4.423 1.00 91.75 85 VAL A O 1
ATOM 666 N N . GLY A 1 86 ? 9.512 4.431 -5.490 1.00 90.06 86 GLY A N 1
ATOM 667 C CA . GLY A 1 86 ? 10.789 4.425 -4.772 1.00 90.06 86 GLY A CA 1
ATOM 668 C C . GLY A 1 86 ? 11.825 5.364 -5.386 1.00 90.06 86 GLY A C 1
ATOM 669 O O . GLY A 1 86 ? 11.588 5.958 -6.435 1.00 90.06 86 GLY A O 1
ATOM 670 N N . ASP A 1 87 ? 12.966 5.485 -4.726 1.00 89.00 87 ASP A N 1
ATOM 671 C CA . ASP A 1 87 ? 14.070 6.402 -5.034 1.00 89.00 87 ASP A CA 1
ATOM 672 C C . ASP A 1 87 ? 15.416 5.695 -5.263 1.00 89.00 87 ASP A C 1
ATOM 674 O O . ASP A 1 87 ? 16.381 6.354 -5.639 1.00 89.00 87 ASP A O 1
ATOM 678 N N . ALA A 1 88 ? 15.473 4.369 -5.105 1.00 90.62 88 ALA A N 1
ATOM 679 C CA . ALA A 1 88 ? 16.677 3.565 -5.294 1.00 90.62 88 ALA A CA 1
ATOM 680 C C . ALA A 1 88 ? 16.538 2.542 -6.444 1.00 90.62 88 ALA A C 1
ATOM 682 O O . ALA A 1 88 ? 15.446 2.000 -6.682 1.00 90.62 88 ALA A O 1
ATOM 683 N N . PRO A 1 89 ? 17.637 2.244 -7.165 1.00 92.00 89 PRO A N 1
ATOM 684 C CA . PRO A 1 89 ? 17.653 1.220 -8.202 1.00 92.00 89 PRO A CA 1
ATOM 685 C C . PRO A 1 89 ? 17.560 -0.201 -7.607 1.00 92.00 89 PRO A C 1
ATOM 687 O O . PRO A 1 89 ? 17.844 -0.405 -6.424 1.00 92.00 89 PRO A O 1
ATOM 690 N N . PRO A 1 90 ? 17.190 -1.217 -8.416 1.00 92.31 90 PRO A N 1
ATOM 691 C CA . PRO A 1 90 ? 17.428 -2.612 -8.058 1.00 92.31 90 PRO A CA 1
ATOM 692 C C . PRO A 1 90 ? 18.921 -2.875 -7.840 1.00 92.31 90 PRO A C 1
ATOM 694 O O . PRO A 1 90 ? 19.765 -2.243 -8.474 1.00 92.31 90 PRO A O 1
ATOM 697 N N . HIS A 1 91 ? 19.231 -3.918 -7.068 1.00 88.81 91 HIS A N 1
ATOM 698 C CA . HIS A 1 91 ? 20.548 -4.568 -7.115 1.00 88.81 91 HIS A CA 1
ATOM 699 C C . HIS A 1 91 ? 20.974 -4.868 -8.557 1.00 88.81 91 HIS A C 1
ATOM 701 O O . HIS A 1 91 ? 20.133 -5.267 -9.363 1.00 88.81 91 HIS A O 1
ATOM 707 N N . GLU A 1 92 ? 22.263 -4.731 -8.880 1.00 84.31 92 GLU A N 1
ATOM 708 C CA . GLU A 1 92 ? 22.775 -4.881 -10.251 1.00 84.31 92 GLU A CA 1
ATOM 709 C C . GLU A 1 92 ? 22.578 -6.294 -10.827 1.00 84.31 92 GLU A C 1
ATOM 711 O O . GLU A 1 92 ? 21.515 -6.620 -11.362 1.00 84.31 92 GLU A O 1
ATOM 716 N N . TYR A 1 93 ? 23.588 -7.164 -10.767 1.00 81.19 93 TYR A N 1
ATOM 717 C CA . TYR A 1 93 ? 23.452 -8.546 -11.204 1.00 81.19 93 TYR A CA 1
ATOM 718 C C . TYR A 1 93 ? 23.185 -9.455 -9.996 1.00 81.19 93 TYR A C 1
ATOM 720 O O . TYR A 1 93 ? 23.943 -9.420 -9.029 1.00 81.19 93 TYR A O 1
ATOM 728 N N . PRO A 1 94 ? 22.122 -10.286 -10.014 1.00 84.94 94 PRO A N 1
ATOM 729 C CA . PRO A 1 94 ? 21.159 -10.495 -11.104 1.00 84.94 94 PRO A CA 1
ATOM 730 C C . PRO A 1 94 ? 19.900 -9.600 -11.049 1.00 84.94 94 PRO A C 1
ATOM 732 O O . PRO A 1 94 ? 19.004 -9.780 -11.882 1.00 84.94 94 PRO A O 1
ATOM 735 N N . GLY A 1 95 ? 19.792 -8.675 -10.087 1.00 90.94 95 GLY A N 1
ATOM 736 C CA . GLY A 1 95 ? 18.553 -7.951 -9.769 1.00 90.94 95 GLY A CA 1
ATOM 737 C C . GLY A 1 95 ? 17.967 -7.163 -10.944 1.00 90.94 95 GLY A C 1
ATOM 738 O O . GLY A 1 95 ? 16.816 -7.384 -11.324 1.00 90.94 95 GLY A O 1
ATOM 739 N N . MET A 1 96 ? 18.753 -6.321 -11.611 1.00 95.75 96 MET A N 1
ATOM 740 C CA . MET A 1 96 ? 18.290 -5.519 -12.743 1.00 95.75 96 MET A CA 1
ATOM 741 C C . MET A 1 96 ? 17.845 -6.396 -13.921 1.00 95.75 96 MET A C 1
ATOM 743 O O . MET A 1 96 ? 16.764 -6.202 -14.483 1.00 95.75 96 MET A O 1
ATOM 747 N N . ALA A 1 97 ? 18.628 -7.423 -14.268 1.00 96.38 97 ALA A N 1
ATOM 748 C CA . ALA A 1 97 ? 18.266 -8.368 -15.327 1.00 96.38 97 ALA A CA 1
ATOM 749 C C . ALA A 1 97 ? 16.949 -9.104 -15.012 1.00 96.38 97 ALA A C 1
ATOM 751 O O . ALA A 1 97 ? 16.117 -9.330 -15.897 1.00 96.38 97 ALA A O 1
ATOM 752 N N . GLN A 1 98 ? 16.729 -9.449 -13.742 1.00 96.56 98 GLN A N 1
ATOM 753 C CA . GLN A 1 98 ? 15.490 -10.063 -13.283 1.00 96.56 98 GLN A CA 1
ATOM 754 C C . GLN A 1 98 ? 14.308 -9.091 -13.309 1.00 96.56 98 GLN A C 1
ATOM 756 O O . GLN A 1 98 ? 13.248 -9.471 -13.809 1.00 96.56 98 GLN A O 1
ATOM 761 N N . ALA A 1 99 ? 14.477 -7.849 -12.856 1.00 97.38 99 ALA A N 1
ATOM 762 C CA . ALA A 1 99 ? 13.439 -6.822 -12.900 1.00 97.38 99 ALA A CA 1
ATOM 763 C C . ALA A 1 99 ? 12.935 -6.588 -14.335 1.00 97.38 99 ALA A C 1
ATOM 765 O O . ALA A 1 99 ? 11.726 -6.631 -14.580 1.00 97.38 99 ALA A O 1
ATOM 766 N N . LEU A 1 100 ? 13.851 -6.449 -15.303 1.00 98.25 100 LEU A N 1
ATOM 767 C CA . LEU A 1 100 ? 13.512 -6.300 -16.725 1.00 98.25 100 LEU A CA 1
ATOM 768 C C . LEU A 1 100 ? 12.750 -7.506 -17.277 1.00 98.25 100 LEU A C 1
ATOM 770 O O . LEU A 1 100 ? 11.718 -7.351 -17.935 1.00 98.25 100 LEU A O 1
ATOM 774 N N . ARG A 1 101 ? 13.232 -8.719 -16.988 1.00 98.19 101 ARG A N 1
ATOM 775 C CA . ARG A 1 101 ? 12.583 -9.964 -17.415 1.00 98.19 101 ARG A CA 1
ATOM 776 C C . ARG A 1 101 ? 11.167 -10.078 -16.853 1.00 98.19 101 ARG A C 1
ATOM 778 O O . ARG A 1 101 ? 10.248 -10.427 -17.590 1.00 98.19 101 ARG A O 1
ATOM 785 N N . ILE A 1 102 ? 10.972 -9.777 -15.570 1.00 98.31 102 ILE A N 1
ATOM 786 C CA . ILE A 1 102 ? 9.654 -9.857 -14.932 1.00 98.31 102 ILE A CA 1
ATOM 787 C C . ILE A 1 102 ? 8.706 -8.786 -15.476 1.00 98.31 102 ILE A C 1
ATOM 789 O O . ILE A 1 102 ? 7.544 -9.101 -15.733 1.00 98.31 102 ILE A O 1
ATOM 793 N N . ALA A 1 103 ? 9.186 -7.562 -15.707 1.00 98.44 103 ALA A N 1
ATOM 794 C CA . ALA A 1 103 ? 8.388 -6.507 -16.326 1.00 98.44 103 ALA A CA 1
ATOM 795 C C . ALA A 1 103 ? 7.902 -6.914 -17.726 1.00 98.44 103 ALA A C 1
ATOM 797 O O . ALA A 1 103 ? 6.714 -6.779 -18.023 1.00 98.44 103 ALA A O 1
ATOM 798 N N . LYS A 1 104 ? 8.783 -7.511 -18.541 1.00 98.44 104 LYS A N 1
ATOM 799 C CA . LYS A 1 104 ? 8.418 -8.063 -19.852 1.00 98.44 104 LYS A CA 1
ATOM 800 C C . LYS A 1 104 ? 7.373 -9.180 -19.741 1.00 98.44 104 LYS A C 1
ATOM 802 O O . LYS A 1 104 ? 6.354 -9.120 -20.414 1.00 98.44 104 LYS A O 1
ATOM 807 N N . ILE A 1 105 ? 7.552 -10.141 -18.830 1.00 98.19 105 ILE A N 1
ATOM 808 C CA . ILE A 1 105 ? 6.561 -11.212 -18.601 1.00 98.19 105 ILE A CA 1
ATOM 809 C C . ILE A 1 105 ? 5.196 -10.639 -18.192 1.00 98.19 105 ILE A C 1
ATOM 811 O O . ILE A 1 105 ? 4.157 -11.151 -18.609 1.00 98.19 105 ILE A O 1
ATOM 815 N N . PHE A 1 106 ? 5.175 -9.598 -17.355 1.00 97.94 106 PHE A N 1
ATOM 816 C CA . PHE A 1 106 ? 3.927 -8.967 -16.933 1.00 97.94 106 PHE A CA 1
ATOM 817 C C . PHE A 1 106 ? 3.228 -8.262 -18.102 1.00 97.94 106 PHE A C 1
ATOM 819 O O . PHE A 1 106 ? 2.015 -8.419 -18.268 1.00 97.94 106 PHE A O 1
ATOM 826 N N . LYS A 1 107 ? 4.001 -7.568 -18.949 1.00 97.19 107 LYS A N 1
ATOM 827 C CA . LYS A 1 107 ? 3.530 -7.000 -20.216 1.00 97.19 107 LYS A CA 1
ATOM 828 C C . LYS A 1 107 ? 2.918 -8.065 -21.121 1.00 97.19 107 LYS A C 1
ATOM 830 O O . LYS A 1 107 ? 1.780 -7.905 -21.554 1.00 97.19 107 LYS A O 1
ATOM 835 N N . ASP A 1 108 ? 3.625 -9.167 -21.353 1.00 96.50 108 ASP A N 1
ATOM 836 C CA . ASP A 1 108 ? 3.185 -10.241 -22.254 1.00 96.50 108 ASP A CA 1
ATOM 837 C C . ASP A 1 108 ? 1.885 -10.922 -21.765 1.00 96.50 108 ASP A C 1
ATOM 839 O O . ASP A 1 108 ? 1.161 -11.544 -22.537 1.00 96.50 108 ASP A O 1
ATOM 843 N N . ARG A 1 109 ? 1.524 -10.750 -20.483 1.00 95.25 109 ARG A N 1
ATOM 844 C CA . ARG A 1 109 ? 0.244 -11.183 -19.880 1.00 95.25 109 ARG A CA 1
ATOM 845 C C . ARG A 1 109 ? -0.855 -10.104 -19.906 1.00 95.25 109 ARG A C 1
ATOM 847 O O . ARG A 1 109 ? -1.863 -10.214 -19.190 1.00 95.25 109 ARG A O 1
ATOM 854 N N . GLY A 1 110 ? -0.666 -9.057 -20.705 1.00 93.62 110 GLY A N 1
ATOM 855 C CA . GLY A 1 110 ? -1.588 -7.931 -20.850 1.00 93.62 110 GLY A CA 1
ATOM 856 C C . GLY A 1 110 ? -1.609 -7.000 -19.636 1.00 93.62 110 GLY A C 1
ATOM 857 O O . GLY A 1 110 ? -2.671 -6.489 -19.280 1.00 93.62 110 GLY A O 1
ATOM 858 N N . GLY A 1 111 ? -0.480 -6.862 -18.937 1.00 95.06 111 GLY A N 1
ATOM 859 C CA . GLY A 1 111 ? -0.298 -5.887 -17.863 1.00 95.06 111 GLY A CA 1
ATOM 860 C C . GLY A 1 111 ? 0.626 -4.735 -18.253 1.00 95.06 111 GLY A C 1
ATOM 861 O O . GLY A 1 111 ? 1.225 -4.742 -19.324 1.00 95.06 111 GLY A O 1
ATOM 862 N N . SER A 1 112 ? 0.761 -3.753 -17.368 1.00 95.94 112 SER A N 1
ATOM 863 C CA . SER A 1 112 ? 1.735 -2.669 -17.503 1.00 95.94 112 SER A CA 1
ATOM 864 C C . SER A 1 112 ? 2.496 -2.417 -16.202 1.00 95.94 112 SER A C 1
ATOM 866 O O . SER A 1 112 ? 1.944 -2.556 -15.106 1.00 95.94 112 SER A O 1
ATOM 868 N N . VAL A 1 113 ? 3.777 -2.054 -16.311 1.00 97.25 113 VAL A N 1
ATOM 869 C CA . VAL A 1 113 ? 4.613 -1.658 -15.165 1.00 97.25 113 VAL A CA 1
ATOM 870 C C . VAL A 1 113 ? 4.948 -0.180 -15.282 1.00 97.25 113 VAL A C 1
ATOM 872 O O . VAL A 1 113 ? 5.728 0.219 -16.141 1.00 97.25 113 VAL A O 1
ATOM 875 N N . HIS A 1 114 ? 4.357 0.626 -14.409 1.00 95.75 114 HIS A N 1
ATOM 876 C CA . HIS A 1 114 ? 4.617 2.055 -14.283 1.00 95.75 114 HIS A CA 1
ATOM 877 C C . HIS A 1 114 ? 5.523 2.322 -13.086 1.00 95.75 114 HIS A C 1
ATOM 879 O O . HIS A 1 114 ? 5.613 1.496 -12.177 1.00 95.75 114 HIS A O 1
ATOM 885 N N . ALA A 1 115 ? 6.155 3.491 -13.064 1.00 94.19 115 ALA A N 1
ATOM 886 C CA . ALA A 1 115 ? 6.996 3.903 -11.953 1.00 94.19 115 ALA A CA 1
ATOM 887 C C . ALA A 1 115 ? 6.728 5.347 -11.520 1.00 94.19 115 ALA A C 1
ATOM 889 O O . ALA A 1 115 ? 6.402 6.214 -12.330 1.00 94.19 115 ALA A O 1
ATOM 890 N N . MET A 1 116 ? 6.888 5.596 -10.231 1.00 91.62 116 MET A N 1
ATOM 891 C CA . MET A 1 116 ? 6.806 6.904 -9.609 1.00 91.62 116 MET A CA 1
ATOM 892 C C . MET A 1 116 ? 8.033 7.078 -8.719 1.00 91.62 116 MET A C 1
ATOM 894 O O . MET A 1 116 ? 8.163 6.398 -7.705 1.00 91.62 116 MET A O 1
ATOM 898 N N . LEU A 1 117 ? 8.948 7.946 -9.132 1.00 91.12 117 LEU A N 1
ATOM 899 C CA . LEU A 1 117 ? 10.196 8.169 -8.416 1.00 91.12 117 LEU A CA 1
ATOM 900 C C . LEU A 1 117 ? 9.994 9.178 -7.292 1.00 91.12 117 LEU A C 1
ATOM 902 O O . LEU A 1 117 ? 9.344 10.192 -7.519 1.00 91.12 117 LEU A O 1
ATOM 906 N N . SER A 1 118 ? 10.537 8.913 -6.105 1.00 86.19 118 SER A N 1
ATOM 907 C CA . SER A 1 118 ? 10.469 9.824 -4.947 1.00 86.19 118 SER A CA 1
ATOM 908 C C . SER A 1 118 ? 11.792 10.535 -4.650 1.00 86.19 118 SER A C 1
ATOM 910 O O . SER A 1 118 ? 12.044 10.909 -3.512 1.00 86.19 118 SER A O 1
ATOM 912 N N . GLY A 1 119 ? 12.637 10.703 -5.665 1.00 84.88 119 GLY A N 1
ATOM 913 C CA . GLY A 1 119 ? 13.944 11.337 -5.554 1.00 84.88 119 GLY A CA 1
ATOM 914 C C . GLY A 1 119 ? 14.576 11.544 -6.928 1.00 84.88 119 GLY A C 1
ATOM 915 O O . GLY A 1 119 ? 14.008 11.155 -7.953 1.00 84.88 119 GLY A O 1
ATOM 916 N N . ASN A 1 120 ? 15.764 12.148 -6.935 1.00 86.75 120 ASN A N 1
ATOM 917 C CA . ASN A 1 120 ? 16.457 12.566 -8.156 1.00 86.75 120 ASN A CA 1
ATOM 918 C C . ASN A 1 120 ? 17.684 11.709 -8.498 1.00 86.75 120 ASN A C 1
ATOM 920 O O . ASN A 1 120 ? 18.437 12.081 -9.396 1.00 86.75 120 ASN A O 1
ATOM 924 N N . ASP A 1 121 ? 17.876 10.564 -7.840 1.00 90.31 121 ASP A N 1
ATOM 925 C CA . ASP A 1 121 ? 19.029 9.703 -8.094 1.00 90.31 121 ASP A CA 1
ATOM 926 C C . ASP A 1 121 ? 19.108 9.245 -9.576 1.00 90.31 121 ASP A C 1
ATOM 928 O O . ASP A 1 121 ? 18.136 8.683 -10.104 1.00 90.31 121 ASP A O 1
ATOM 932 N N . PRO A 1 122 ? 20.241 9.467 -10.275 1.00 92.38 122 PRO A N 1
ATOM 933 C CA . PRO A 1 122 ? 20.379 9.114 -11.688 1.00 92.38 122 PRO A CA 1
ATOM 934 C C . PRO A 1 122 ? 20.290 7.610 -11.978 1.00 92.38 122 PRO A C 1
ATOM 936 O O . PRO A 1 122 ? 19.744 7.219 -13.014 1.00 92.38 122 PRO A O 1
ATOM 939 N N . LEU A 1 123 ? 20.794 6.755 -11.082 1.00 93.19 123 LEU A N 1
ATOM 940 C CA . LEU A 1 123 ? 20.785 5.302 -11.268 1.00 93.19 123 LEU A CA 1
ATOM 941 C C . LEU A 1 123 ? 19.368 4.740 -11.125 1.00 93.19 123 LEU A C 1
ATOM 943 O O . LEU A 1 123 ? 18.947 3.908 -11.932 1.00 93.19 123 LEU A O 1
ATOM 947 N N . ALA A 1 124 ? 18.596 5.236 -10.159 1.00 93.38 124 ALA A N 1
ATOM 948 C CA . ALA A 1 124 ? 17.184 4.927 -9.995 1.00 93.38 124 ALA A CA 1
ATOM 949 C C . ALA A 1 124 ? 16.370 5.406 -11.204 1.00 93.38 124 ALA A C 1
ATOM 951 O O . ALA A 1 124 ? 15.553 4.646 -11.735 1.00 93.38 124 ALA A O 1
ATOM 952 N N . GLN A 1 125 ? 16.622 6.629 -11.690 1.00 94.00 125 GLN A N 1
ATOM 953 C CA . GLN A 1 125 ? 15.975 7.171 -12.889 1.00 94.00 125 GLN A CA 1
ATOM 954 C C . GLN A 1 125 ? 16.201 6.286 -14.116 1.00 94.00 125 GLN A C 1
ATOM 956 O O . GLN A 1 125 ? 15.234 5.924 -14.797 1.00 94.00 125 GLN A O 1
ATOM 961 N N . GLU A 1 126 ? 17.450 5.903 -14.375 1.00 95.81 126 GLU A N 1
ATOM 962 C CA . GLU A 1 126 ? 17.802 5.048 -15.508 1.00 95.81 126 GLU A CA 1
ATOM 963 C C . GLU A 1 126 ? 17.221 3.637 -15.349 1.00 95.81 126 GLU A C 1
ATOM 965 O O . GLU A 1 126 ? 16.581 3.100 -16.261 1.00 95.81 126 GLU A O 1
ATOM 970 N N . ALA A 1 127 ? 17.355 3.035 -14.166 1.00 96.25 127 ALA A N 1
ATOM 971 C CA . ALA A 1 127 ? 16.814 1.709 -13.907 1.00 96.25 127 ALA A CA 1
ATOM 972 C C . ALA A 1 127 ? 15.289 1.668 -14.093 1.00 96.25 127 ALA A C 1
ATOM 974 O O . ALA A 1 127 ? 14.765 0.787 -14.783 1.00 96.25 127 ALA A O 1
ATOM 975 N N . PHE A 1 128 ? 14.557 2.640 -13.541 1.00 96.38 128 PHE A N 1
ATOM 976 C CA . PHE A 1 128 ? 13.097 2.683 -13.646 1.00 96.38 128 PHE A CA 1
ATOM 977 C C . PHE A 1 128 ? 12.641 3.034 -15.067 1.00 96.38 128 PHE A C 1
ATOM 979 O O . PHE A 1 128 ? 11.614 2.519 -15.520 1.00 96.38 128 PHE A O 1
ATOM 986 N N . ALA A 1 129 ? 13.406 3.829 -15.824 1.00 97.00 129 ALA A N 1
ATOM 987 C CA . ALA A 1 129 ? 13.162 4.039 -17.252 1.00 97.00 129 ALA A CA 1
ATOM 988 C C . ALA A 1 129 ? 13.242 2.720 -18.034 1.00 97.00 129 ALA A C 1
ATOM 990 O O . ALA A 1 129 ? 12.330 2.386 -18.795 1.00 97.00 129 ALA A O 1
ATOM 991 N N . ARG A 1 130 ? 14.281 1.916 -17.793 1.00 97.94 130 ARG A N 1
ATOM 992 C CA . ARG A 1 130 ? 14.442 0.609 -18.444 1.00 97.94 130 ARG A CA 1
ATOM 993 C C . ARG A 1 130 ? 13.342 -0.380 -18.037 1.00 97.94 130 ARG A C 1
ATOM 995 O O . ARG A 1 130 ? 12.794 -1.062 -18.905 1.00 97.94 130 ARG A O 1
ATOM 1002 N N . ILE A 1 131 ? 12.974 -0.433 -16.751 1.00 98.25 131 ILE A N 1
ATOM 1003 C CA . ILE A 1 131 ? 11.900 -1.306 -16.235 1.00 98.25 131 ILE A CA 1
ATOM 1004 C C . ILE A 1 131 ? 10.545 -0.941 -16.850 1.00 98.25 131 ILE A C 1
ATOM 1006 O O . ILE A 1 131 ? 9.846 -1.820 -17.358 1.00 98.25 131 ILE A O 1
ATOM 1010 N N . THR A 1 132 ? 10.176 0.341 -16.843 1.00 97.38 132 THR A N 1
ATOM 1011 C CA . THR A 1 132 ? 8.894 0.799 -17.406 1.00 97.38 132 THR A CA 1
ATOM 1012 C C . THR A 1 132 ? 8.831 0.593 -18.918 1.00 97.38 132 THR A C 1
ATOM 1014 O O . THR A 1 132 ? 7.817 0.106 -19.417 1.00 97.38 132 THR A O 1
ATOM 1017 N N . LYS A 1 133 ? 9.933 0.822 -19.649 1.00 97.88 133 LYS A N 1
ATOM 1018 C CA . LYS A 1 133 ? 10.035 0.488 -21.080 1.00 97.88 133 LYS A CA 1
ATOM 1019 C C . LYS A 1 133 ? 9.811 -1.007 -21.339 1.00 97.88 133 LYS A C 1
ATOM 1021 O O . LYS A 1 133 ? 9.034 -1.366 -22.224 1.00 97.88 133 LYS A O 1
ATOM 1026 N N . ALA A 1 134 ? 10.437 -1.888 -20.555 1.00 98.12 134 ALA A N 1
ATOM 1027 C CA . ALA A 1 134 ? 10.232 -3.337 -20.662 1.00 98.12 134 ALA A CA 1
ATOM 1028 C C . ALA A 1 134 ? 8.786 -3.757 -20.330 1.00 98.12 134 ALA A C 1
ATOM 1030 O O . ALA A 1 134 ? 8.245 -4.666 -20.960 1.00 98.12 134 ALA A O 1
ATOM 1031 N N . GLY A 1 135 ? 8.154 -3.070 -19.377 1.00 97.44 135 GLY A N 1
ATOM 1032 C CA . GLY A 1 135 ? 6.788 -3.319 -18.924 1.00 97.44 135 GLY A CA 1
ATOM 1033 C C . GLY A 1 135 ? 5.689 -2.550 -19.660 1.00 97.44 135 GLY A C 1
ATOM 1034 O O . GLY A 1 135 ? 4.570 -2.538 -19.159 1.00 97.44 135 GLY A O 1
ATOM 1035 N N . ASN A 1 136 ? 5.976 -1.901 -20.798 1.00 94.88 136 ASN A N 1
ATOM 1036 C CA . ASN A 1 136 ? 5.019 -1.066 -21.547 1.00 94.88 136 ASN A CA 1
ATOM 1037 C C . ASN A 1 136 ? 4.295 -0.019 -20.676 1.00 94.88 136 ASN A C 1
ATOM 1039 O O . ASN A 1 136 ? 3.083 0.172 -20.778 1.00 94.88 136 ASN A O 1
ATOM 1043 N N . GLY A 1 137 ? 5.026 0.608 -19.761 1.00 93.62 137 GLY A N 1
ATOM 1044 C CA . GLY A 1 137 ? 4.484 1.616 -18.867 1.00 93.62 137 GLY A CA 1
ATOM 1045 C C . GLY A 1 137 ? 5.179 2.959 -18.997 1.00 93.62 137 GLY A C 1
ATOM 1046 O O . GLY A 1 137 ? 5.979 3.214 -19.893 1.00 93.62 137 GLY A O 1
ATOM 1047 N N . MET A 1 138 ? 4.835 3.832 -18.061 1.00 92.00 138 MET A N 1
ATOM 1048 C CA . MET A 1 138 ? 5.320 5.203 -17.980 1.00 92.00 138 MET A CA 1
ATOM 1049 C C . MET A 1 138 ? 5.971 5.422 -16.624 1.00 92.00 138 MET A C 1
ATOM 1051 O O . MET A 1 138 ? 5.579 4.790 -15.638 1.00 92.00 138 MET A O 1
ATOM 1055 N N . ARG A 1 139 ? 6.912 6.360 -16.570 1.00 91.88 139 ARG A N 1
ATOM 1056 C CA . ARG A 1 139 ? 7.471 6.863 -15.320 1.00 91.88 139 ARG A CA 1
ATOM 1057 C C . ARG A 1 139 ? 7.096 8.322 -15.102 1.00 91.88 139 ARG A C 1
ATOM 1059 O O . ARG A 1 139 ? 6.919 9.065 -16.063 1.00 91.88 139 ARG A O 1
ATOM 1066 N N . THR A 1 140 ? 7.012 8.712 -13.843 1.00 90.19 140 THR A N 1
ATOM 1067 C CA . THR A 1 140 ? 6.902 10.103 -13.397 1.00 90.19 140 THR A CA 1
ATOM 1068 C C . THR A 1 140 ? 7.770 10.291 -12.162 1.00 90.19 140 THR A C 1
ATOM 1070 O O . THR A 1 140 ? 8.085 9.314 -11.485 1.00 90.19 140 THR A O 1
ATOM 1073 N N . THR A 1 141 ? 8.122 11.528 -11.849 1.00 87.38 141 THR A N 1
ATOM 1074 C CA . THR A 1 141 ? 8.799 11.885 -10.598 1.00 87.38 141 THR A CA 1
ATOM 1075 C C . THR A 1 141 ? 7.800 12.600 -9.692 1.00 87.38 141 THR A C 1
ATOM 1077 O O . THR A 1 141 ? 6.933 13.321 -10.188 1.00 87.38 141 THR A O 1
ATOM 1080 N N . LEU A 1 142 ? 7.878 12.342 -8.391 1.00 81.94 142 LEU A N 1
ATOM 1081 C CA . LEU A 1 142 ? 7.269 13.155 -7.346 1.00 81.94 142 LEU A CA 1
ATOM 1082 C C . LEU A 1 142 ? 8.244 14.288 -7.042 1.00 81.94 142 LEU A C 1
ATOM 1084 O O . LEU A 1 142 ? 9.388 14.025 -6.682 1.00 81.94 142 LEU A O 1
ATOM 1088 N N . GLY A 1 143 ? 7.813 15.527 -7.242 1.00 71.19 143 GLY A N 1
ATOM 1089 C CA . GLY A 1 143 ? 8.603 16.698 -6.888 1.00 71.19 143 GLY A CA 1
ATOM 1090 C C . GLY A 1 143 ? 8.735 16.859 -5.374 1.00 71.19 143 GLY A C 1
ATOM 1091 O O . GLY A 1 143 ? 7.901 16.382 -4.599 1.00 71.19 143 GLY A O 1
ATOM 1092 N N . ASP A 1 144 ? 9.767 17.581 -4.946 1.00 57.84 144 ASP A N 1
ATOM 1093 C CA . ASP A 1 144 ? 9.933 17.948 -3.542 1.00 57.84 144 ASP A CA 1
ATOM 1094 C C . ASP A 1 144 ? 8.738 18.790 -3.071 1.00 57.84 144 ASP A C 1
ATOM 1096 O O . ASP A 1 144 ? 8.349 19.773 -3.702 1.00 57.84 144 ASP A O 1
ATOM 1100 N N . GLY A 1 145 ? 8.115 18.382 -1.962 1.00 58.16 145 GLY A N 1
ATOM 1101 C CA . GLY A 1 145 ? 6.911 19.037 -1.443 1.00 58.16 145 GLY A CA 1
ATOM 1102 C C . GLY A 1 145 ? 5.617 18.686 -2.185 1.00 58.16 145 GLY A C 1
ATOM 1103 O O . GLY A 1 145 ? 4.589 19.320 -1.926 1.00 58.16 145 GLY A O 1
ATOM 1104 N N . ASP A 1 146 ? 5.629 17.677 -3.067 1.00 65.94 146 ASP A N 1
ATOM 1105 C CA . ASP A 1 146 ? 4.417 17.240 -3.752 1.00 65.94 146 ASP A CA 1
ATOM 1106 C C . ASP A 1 146 ? 3.311 16.880 -2.759 1.00 65.94 146 ASP A C 1
ATOM 1108 O O . ASP A 1 146 ? 3.451 16.049 -1.856 1.00 65.94 146 ASP A O 1
ATOM 1112 N N . SER A 1 147 ? 2.158 17.515 -2.949 1.00 70.69 147 SER A N 1
ATOM 1113 C CA . SER A 1 147 ? 0.996 17.264 -2.111 1.00 70.69 147 SER A CA 1
ATOM 1114 C C . SER A 1 147 ? 0.502 15.820 -2.281 1.00 70.69 147 SER A C 1
ATOM 1116 O O . SER A 1 147 ? 0.651 15.193 -3.334 1.00 70.69 147 SER A O 1
ATOM 1118 N N . LEU A 1 148 ? -0.215 15.302 -1.277 1.00 71.00 148 LEU A N 1
ATOM 1119 C CA . LEU A 1 148 ? -0.959 14.040 -1.412 1.00 71.00 148 LEU A CA 1
ATOM 1120 C C . LEU A 1 148 ? -1.878 14.047 -2.649 1.00 71.00 148 LEU A C 1
ATOM 1122 O O . LEU A 1 148 ? -2.178 12.991 -3.203 1.00 71.00 148 LEU A O 1
ATOM 1126 N N . GLU A 1 149 ? -2.334 15.223 -3.082 1.00 73.06 149 GLU A N 1
ATOM 1127 C CA . GLU A 1 149 ? -3.159 15.369 -4.276 1.00 73.06 149 GLU A CA 1
ATOM 1128 C C . GLU A 1 149 ? -2.365 15.143 -5.564 1.00 73.06 149 GLU A C 1
ATOM 1130 O O . GLU A 1 149 ? -2.871 14.455 -6.454 1.00 73.06 149 GLU A O 1
ATOM 1135 N N . SER A 1 150 ? -1.121 15.634 -5.638 1.00 77.50 150 SER A N 1
ATOM 1136 C CA . SER A 1 150 ? -0.189 15.349 -6.738 1.00 77.50 150 SER A CA 1
ATOM 1137 C C . SER A 1 150 ? 0.002 13.842 -6.875 1.00 77.50 150 SER A C 1
ATOM 1139 O O . SER A 1 150 ? -0.240 13.281 -7.947 1.00 77.50 150 SER A O 1
ATOM 1141 N N . PHE A 1 151 ? 0.305 13.166 -5.760 1.00 81.81 151 PHE A N 1
ATOM 1142 C CA . PHE A 1 151 ? 0.454 11.712 -5.727 1.00 81.81 151 PHE A CA 1
ATOM 1143 C C . PHE A 1 151 ? -0.807 11.000 -6.228 1.00 81.81 151 PHE A C 1
ATOM 1145 O O . PHE A 1 151 ? -0.726 10.130 -7.091 1.00 81.81 151 PHE A O 1
ATOM 1152 N N . VAL A 1 152 ? -1.988 11.363 -5.711 1.00 80.44 152 VAL A N 1
ATOM 1153 C CA . VAL A 1 152 ? -3.260 10.727 -6.097 1.00 80.44 152 VAL A CA 1
ATOM 1154 C C . VAL 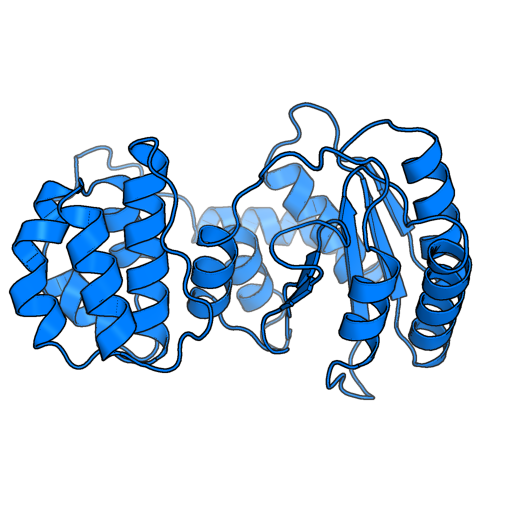A 1 152 ? -3.555 10.939 -7.582 1.00 80.44 152 VAL A C 1
ATOM 1156 O O . VAL A 1 152 ? -3.945 9.995 -8.265 1.00 80.44 152 VAL A O 1
ATOM 1159 N N . ASN A 1 153 ? -3.356 12.150 -8.100 1.00 79.44 153 ASN A N 1
ATOM 1160 C CA . ASN A 1 153 ? -3.567 12.453 -9.512 1.00 79.44 153 ASN A CA 1
ATOM 1161 C C . ASN A 1 153 ? -2.615 11.644 -10.406 1.00 79.44 153 ASN A C 1
ATOM 1163 O O . ASN A 1 153 ? -3.068 11.006 -11.356 1.00 79.44 153 ASN A O 1
ATOM 1167 N N . LEU A 1 154 ? -1.319 11.612 -10.085 1.00 82.69 154 LEU A N 1
ATOM 1168 C CA . LEU A 1 154 ? -0.333 10.826 -10.830 1.00 82.69 154 LEU A CA 1
ATOM 1169 C C . LEU A 1 154 ? -0.635 9.325 -10.757 1.00 82.69 154 LEU A C 1
ATOM 1171 O O . LEU A 1 154 ? -0.644 8.644 -11.782 1.00 82.69 154 LEU A O 1
ATOM 1175 N N . PHE A 1 155 ? -0.969 8.826 -9.567 1.00 84.44 155 PHE A N 1
ATOM 1176 C CA . PHE A 1 155 ? -1.382 7.444 -9.350 1.00 84.44 155 PHE A CA 1
ATOM 1177 C C . PHE A 1 155 ? -2.549 7.063 -10.270 1.00 84.44 155 PHE A C 1
ATOM 1179 O O . PHE A 1 155 ? -2.481 6.051 -10.965 1.00 84.44 155 PHE A O 1
ATOM 1186 N N . LEU A 1 156 ? -3.603 7.884 -10.326 1.00 82.69 156 LEU A N 1
ATOM 1187 C CA . LEU A 1 156 ? -4.774 7.599 -11.158 1.00 82.69 156 LEU A CA 1
ATOM 1188 C C . LEU A 1 156 ? -4.464 7.678 -12.648 1.00 82.69 156 LEU A C 1
ATOM 1190 O O . LEU A 1 156 ? -4.956 6.851 -13.409 1.00 82.69 156 LEU A O 1
ATOM 1194 N N . ARG A 1 157 ? -3.625 8.627 -13.072 1.00 83.56 157 ARG A N 1
ATOM 1195 C CA . ARG A 1 157 ? -3.207 8.751 -14.476 1.00 83.56 157 ARG A CA 1
ATOM 1196 C C . ARG A 1 157 ? -2.474 7.510 -14.967 1.00 83.56 157 ARG A C 1
ATOM 1198 O O . ARG A 1 157 ? -2.701 7.091 -16.101 1.00 83.56 157 ARG A O 1
ATOM 1205 N N . LEU A 1 158 ? -1.622 6.939 -14.117 1.00 84.00 158 LEU A N 1
ATOM 1206 C CA . LEU A 1 158 ? -0.882 5.715 -14.413 1.00 84.00 158 LEU A CA 1
ATOM 1207 C C . LEU A 1 158 ? -1.785 4.478 -14.317 1.00 84.00 158 LEU A C 1
ATOM 1209 O O . LEU A 1 158 ? -1.710 3.604 -15.172 1.00 84.00 158 LEU A O 1
ATOM 1213 N N . ALA A 1 159 ? -2.674 4.417 -13.321 1.00 79.88 159 ALA A N 1
ATOM 1214 C CA . ALA A 1 159 ? -3.534 3.257 -13.092 1.00 79.88 159 ALA A CA 1
ATOM 1215 C C . ALA A 1 159 ? -4.707 3.132 -14.077 1.00 79.88 159 ALA A C 1
ATOM 1217 O O . ALA A 1 159 ? -5.097 2.018 -14.420 1.00 79.88 159 ALA A O 1
ATOM 1218 N N . LEU A 1 160 ? -5.288 4.253 -14.512 1.00 78.44 160 LEU A N 1
ATOM 1219 C CA . LEU A 1 160 ? -6.453 4.273 -15.407 1.00 78.44 160 LEU A CA 1
ATOM 1220 C C . LEU A 1 160 ? -6.068 4.420 -16.886 1.00 78.44 160 LEU A C 1
ATOM 1222 O O . LEU A 1 160 ? -6.914 4.229 -17.758 1.00 78.44 160 LEU A O 1
ATOM 1226 N N . GLY A 1 161 ? -4.804 4.745 -17.172 1.00 74.25 161 GLY A N 1
ATOM 1227 C CA . GLY A 1 161 ? -4.313 4.979 -18.527 1.00 74.25 161 GLY A CA 1
ATOM 1228 C C . GLY A 1 161 ? -4.945 6.206 -19.207 1.00 74.25 161 GLY A C 1
ATOM 1229 O O . GLY A 1 161 ? -5.785 6.884 -18.613 1.00 74.25 161 GLY A O 1
ATOM 1230 N N . PRO A 1 162 ? -4.559 6.511 -20.463 1.00 67.50 162 PRO A N 1
ATOM 1231 C CA . PRO A 1 162 ? -4.918 7.754 -21.159 1.00 67.50 162 PRO A CA 1
ATOM 1232 C C . PRO A 1 162 ? -6.427 8.008 -21.263 1.00 67.50 162 PRO A C 1
ATOM 1234 O O . PRO A 1 162 ? -6.879 9.141 -21.112 1.00 67.50 162 PRO A O 1
ATOM 1237 N N . THR A 1 163 ? -7.215 6.951 -21.466 1.00 63.41 163 THR A N 1
ATOM 1238 C CA . THR A 1 163 ? -8.671 7.035 -21.633 1.00 63.41 163 THR A CA 1
ATOM 1239 C C . THR A 1 163 ? -9.369 7.533 -20.367 1.00 63.41 163 THR A C 1
ATOM 1241 O O . THR A 1 163 ? -10.314 8.307 -20.460 1.00 63.41 163 THR A O 1
ATOM 1244 N N . GLY A 1 164 ? -8.874 7.157 -19.181 1.00 65.50 164 GLY A N 1
ATOM 1245 C CA . GLY A 1 164 ? -9.423 7.621 -17.905 1.00 65.50 164 GLY A CA 1
ATOM 1246 C C . GLY A 1 164 ? -8.974 9.030 -17.508 1.00 65.50 164 GLY A C 1
ATOM 1247 O O . GLY A 1 164 ? -9.591 9.640 -16.641 1.00 65.50 164 GLY A O 1
ATOM 1248 N N . GLN A 1 165 ? -7.921 9.578 -18.130 1.00 67.19 165 GLN A N 1
ATOM 1249 C CA . GLN A 1 165 ? -7.300 10.832 -17.678 1.00 67.19 165 GLN A CA 1
ATOM 1250 C C . GLN A 1 165 ? -8.190 12.063 -17.834 1.00 67.19 165 GLN A C 1
ATOM 1252 O O . GLN A 1 165 ? -8.073 12.991 -17.032 1.00 67.19 165 GLN A O 1
ATOM 1257 N N . ARG A 1 166 ? -9.075 12.074 -18.837 1.00 67.56 166 ARG A N 1
ATOM 1258 C CA . ARG A 1 166 ? -9.948 13.222 -19.128 1.00 67.56 166 ARG A CA 1
ATOM 1259 C C . ARG A 1 166 ? -10.929 13.505 -17.990 1.00 67.56 166 ARG A C 1
ATOM 1261 O O . ARG A 1 166 ? -11.200 14.666 -17.696 1.00 67.56 166 ARG A O 1
ATOM 1268 N N . ASP A 1 167 ? -11.384 12.462 -17.300 1.00 75.31 167 ASP A N 1
ATOM 1269 C CA . ASP A 1 167 ? -12.412 12.583 -16.265 1.00 75.31 167 ASP A CA 1
ATOM 1270 C C . ASP A 1 167 ? -11.840 12.745 -14.850 1.00 75.31 167 ASP A C 1
ATOM 1272 O O . ASP A 1 167 ? -12.548 13.225 -13.959 1.00 75.31 167 ASP A O 1
ATOM 1276 N N . ILE A 1 168 ? -10.553 12.426 -14.635 1.00 77.50 168 ILE A N 1
ATOM 1277 C CA . ILE A 1 168 ? -9.897 12.488 -13.314 1.00 77.50 168 ILE A CA 1
ATOM 1278 C C . ILE A 1 168 ? -10.116 13.841 -12.614 1.00 77.50 168 ILE A C 1
ATOM 1280 O O . ILE A 1 168 ? -10.533 13.820 -11.452 1.00 77.50 168 ILE A O 1
ATOM 1284 N N . PRO A 1 169 ? -9.902 15.018 -13.246 1.00 80.19 169 PRO A N 1
ATOM 1285 C CA . PRO A 1 169 ? -10.073 16.296 -12.552 1.00 80.19 169 PRO A CA 1
ATOM 1286 C C . PRO A 1 169 ? -11.504 16.513 -12.044 1.00 80.19 169 PRO A C 1
ATOM 1288 O O . PRO A 1 169 ? -11.709 16.905 -10.892 1.00 80.19 169 PRO A O 1
ATOM 1291 N N . LYS A 1 170 ? -12.504 16.199 -12.877 1.00 80.56 170 LYS A N 1
ATOM 1292 C CA . LYS A 1 170 ? -13.927 16.325 -12.534 1.00 80.56 170 LYS A CA 1
ATOM 1293 C C . LYS A 1 170 ? -14.324 15.327 -11.444 1.00 80.56 170 LYS A C 1
ATOM 1295 O O . LYS A 1 170 ? -15.013 15.695 -10.492 1.00 80.56 170 LYS A O 1
ATOM 1300 N N . MET A 1 171 ? -13.847 14.086 -11.541 1.00 76.81 171 MET A N 1
ATOM 1301 C CA . MET A 1 171 ? -14.065 13.041 -10.536 1.00 76.81 171 MET A CA 1
ATOM 1302 C C . MET A 1 171 ? -13.470 13.434 -9.182 1.00 76.81 171 MET A C 1
ATOM 1304 O O . MET A 1 171 ? -1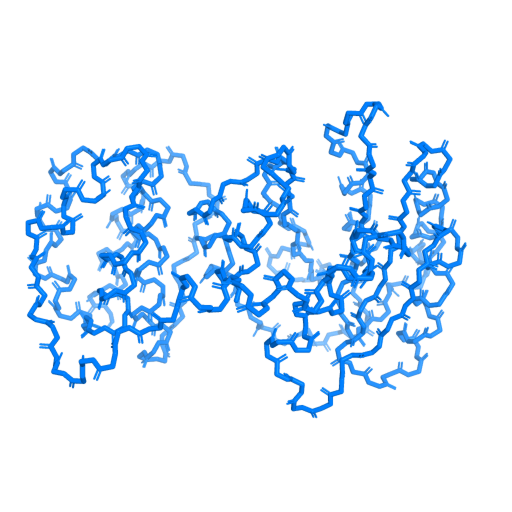4.157 13.339 -8.166 1.00 76.81 171 MET A O 1
ATOM 1308 N N . LEU A 1 172 ? -12.233 13.941 -9.160 1.00 79.00 172 LEU A N 1
ATOM 1309 C CA . LEU A 1 172 ? -11.579 14.427 -7.944 1.00 79.00 172 LEU A CA 1
ATOM 1310 C C . LEU A 1 172 ? -12.340 15.601 -7.322 1.00 79.00 172 LEU A C 1
ATOM 1312 O O . LEU A 1 172 ? -12.551 15.615 -6.110 1.00 79.00 172 LEU A O 1
ATOM 1316 N N . ALA A 1 173 ? -12.798 16.563 -8.128 1.00 82.19 173 ALA A N 1
ATOM 1317 C CA . ALA A 1 173 ? -13.589 17.692 -7.643 1.00 82.19 173 ALA A CA 1
ATOM 1318 C C . ALA A 1 173 ? -14.908 17.242 -6.988 1.00 82.19 173 ALA A C 1
ATOM 1320 O O . ALA A 1 173 ? -15.253 17.709 -5.899 1.00 82.19 173 ALA A O 1
ATOM 1321 N N . ASN A 1 174 ? -15.619 16.298 -7.609 1.00 80.12 174 ASN A N 1
ATOM 1322 C CA . ASN A 1 174 ? -16.855 15.740 -7.060 1.00 80.12 174 ASN A CA 1
ATOM 1323 C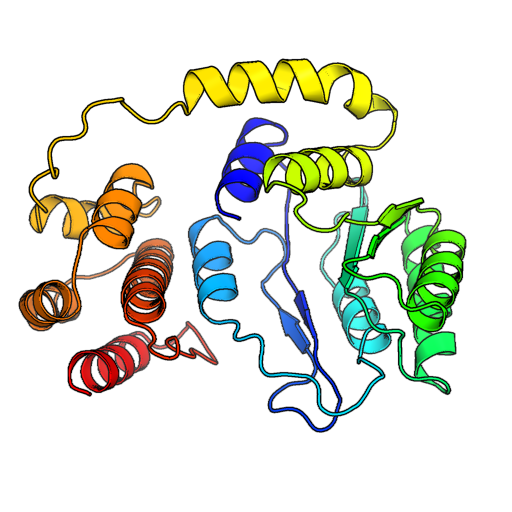 C . ASN A 1 174 ? -16.597 14.938 -5.782 1.00 80.12 174 ASN A C 1
ATOM 1325 O O . ASN A 1 174 ? -17.265 15.152 -4.771 1.00 80.12 174 ASN A O 1
ATOM 1329 N N . TRP A 1 175 ? -15.582 14.073 -5.797 1.00 80.25 175 TRP A N 1
ATOM 1330 C CA . TRP A 1 175 ? -15.201 13.278 -4.637 1.00 80.25 175 TRP A CA 1
ATOM 1331 C C . TRP A 1 175 ? -14.847 14.167 -3.439 1.00 80.25 175 TRP A C 1
ATOM 1333 O O . TRP A 1 175 ? -15.328 13.911 -2.333 1.00 80.25 175 TRP A O 1
ATOM 1343 N N . ARG A 1 176 ? -14.092 15.257 -3.662 1.00 77.31 176 ARG A N 1
ATOM 1344 C CA . ARG A 1 176 ? -13.770 16.262 -2.634 1.00 77.31 176 ARG A CA 1
ATOM 1345 C C . ARG A 1 176 ? -15.026 16.888 -2.035 1.00 77.31 176 ARG A C 1
ATOM 1347 O O . ARG A 1 176 ? -15.103 16.993 -0.818 1.00 77.31 176 ARG A O 1
ATOM 1354 N N . LYS A 1 177 ? -16.016 17.275 -2.849 1.00 78.56 177 LYS A N 1
ATOM 1355 C CA . LYS A 1 177 ? -17.289 17.831 -2.348 1.00 78.56 177 LYS A CA 1
ATOM 1356 C C . LYS A 1 177 ? -18.025 16.830 -1.452 1.00 78.56 177 LYS A C 1
ATOM 1358 O O . LYS A 1 177 ? -18.471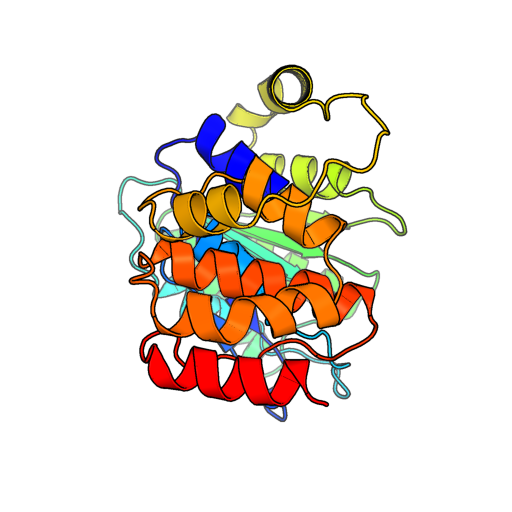 17.196 -0.370 1.00 78.56 177 LYS A O 1
ATOM 1363 N N . SER A 1 178 ? -18.090 15.562 -1.858 1.00 74.06 178 SER A N 1
ATOM 1364 C CA . SER A 1 178 ? -18.762 14.501 -1.094 1.00 74.06 178 SER A CA 1
ATOM 1365 C C . SER A 1 178 ? -18.010 14.071 0.174 1.00 74.06 178 SER A C 1
ATOM 1367 O O . SER A 1 178 ? -18.620 13.541 1.104 1.00 74.06 178 SER A O 1
ATOM 1369 N N . HIS A 1 179 ? -16.694 14.299 0.226 1.00 71.25 179 HIS A N 1
ATOM 1370 C CA . HIS A 1 179 ? -15.813 13.877 1.321 1.00 71.25 179 HIS A CA 1
ATOM 1371 C C . HIS A 1 179 ? -15.175 15.042 2.086 1.00 71.25 179 HIS A C 1
ATOM 1373 O O . HIS A 1 179 ? -14.272 14.817 2.898 1.00 71.25 179 HIS A O 1
ATOM 1379 N N . ALA A 1 180 ? -15.646 16.272 1.861 1.00 64.94 180 ALA A N 1
ATOM 1380 C CA . ALA A 1 180 ? -15.126 17.459 2.519 1.00 64.94 180 ALA A CA 1
ATOM 1381 C C . ALA A 1 180 ? -15.235 17.304 4.046 1.00 64.94 180 ALA A C 1
ATOM 1383 O O . ALA A 1 180 ? -16.296 16.926 4.563 1.00 64.94 180 ALA A O 1
ATOM 1384 N N . PRO A 1 181 ? -14.157 17.574 4.801 1.00 59.50 181 PRO A N 1
ATOM 1385 C CA . PRO A 1 181 ? -14.227 17.538 6.250 1.00 59.50 181 PRO A CA 1
ATOM 1386 C C . PRO A 1 181 ? -15.252 18.567 6.743 1.00 59.50 181 PRO A C 1
ATOM 1388 O O . PRO A 1 181 ? -15.228 19.737 6.373 1.00 59.50 181 PRO A O 1
ATOM 1391 N N . SER A 1 182 ? -16.159 18.122 7.612 1.00 55.75 182 SER A N 1
ATOM 1392 C CA . SER A 1 182 ? -17.079 18.993 8.351 1.00 55.75 182 SER A CA 1
ATOM 1393 C C . SER A 1 182 ? -16.278 20.056 9.114 1.00 55.75 182 SER A C 1
ATOM 1395 O O . SER A 1 182 ? -15.573 19.696 10.057 1.00 55.75 182 SER A O 1
ATOM 1397 N N . ARG A 1 183 ? -16.422 21.349 8.764 1.00 51.41 183 ARG A N 1
ATOM 1398 C CA . ARG A 1 183 ? -15.734 22.529 9.365 1.00 51.41 183 ARG A CA 1
ATOM 1399 C C . ARG A 1 183 ? -16.043 22.781 10.855 1.00 51.41 183 ARG A C 1
ATOM 1401 O O . ARG A 1 183 ? -15.791 23.858 11.384 1.00 51.41 183 ARG A O 1
ATOM 1408 N N . THR A 1 184 ? -16.587 21.807 11.574 1.00 48.44 184 THR A N 1
ATOM 1409 C CA . THR A 1 184 ? -16.838 21.914 13.013 1.00 48.44 184 THR A CA 1
ATOM 1410 C C . THR A 1 184 ? -15.562 21.591 13.786 1.00 48.44 184 THR A C 1
ATOM 1412 O O . THR A 1 184 ? -15.299 20.430 14.097 1.00 48.44 184 THR A O 1
ATOM 1415 N N . ASN A 1 185 ? -14.799 22.632 14.119 1.00 45.12 185 ASN A N 1
ATOM 1416 C CA . ASN A 1 185 ? -13.521 22.579 14.840 1.00 45.12 185 ASN A CA 1
ATOM 1417 C C . ASN A 1 185 ? -13.651 22.352 16.365 1.00 45.12 185 ASN A C 1
ATOM 1419 O O . ASN A 1 185 ? -12.705 22.562 17.120 1.00 45.12 185 ASN A O 1
ATOM 1423 N N . LYS A 1 186 ? -14.818 21.918 16.860 1.00 52.84 186 LYS A N 1
ATOM 1424 C CA . LYS A 1 186 ? -14.964 21.523 18.268 1.00 52.84 186 LYS A CA 1
ATOM 1425 C C . LYS A 1 186 ? -14.418 20.108 18.425 1.00 52.84 186 LYS A C 1
ATOM 1427 O O . LYS A 1 186 ? -14.855 19.219 17.694 1.00 52.84 186 LYS A O 1
ATOM 1432 N N . ARG A 1 187 ? -13.507 19.885 19.388 1.00 54.59 187 ARG A N 1
ATOM 1433 C CA . ARG A 1 187 ? -13.062 18.541 19.810 1.00 54.59 187 ARG A CA 1
ATOM 1434 C C . ARG A 1 187 ? -14.297 17.659 19.985 1.00 54.59 187 ARG A C 1
ATOM 1436 O O . ARG A 1 187 ? -15.019 17.787 20.973 1.00 54.59 187 ARG A O 1
ATOM 1443 N N . LYS A 1 188 ? -14.580 16.793 19.008 1.00 62.78 188 LYS A N 1
ATOM 1444 C CA . LYS A 1 188 ? -15.719 15.882 19.104 1.00 62.78 188 LYS A CA 1
ATOM 1445 C C . LYS A 1 188 ? -15.449 14.963 20.284 1.00 62.78 188 LYS A C 1
ATOM 1447 O O . LYS A 1 188 ? -14.404 14.315 20.339 1.00 62.78 188 LYS A O 1
ATOM 1452 N N . ARG A 1 189 ? -16.377 14.932 21.244 1.00 74.12 189 ARG A N 1
ATOM 1453 C CA . ARG A 1 189 ? -16.264 14.075 22.426 1.00 74.12 189 ARG A CA 1
ATOM 1454 C C . ARG A 1 189 ? -16.044 12.637 21.958 1.00 74.12 189 ARG A C 1
ATOM 1456 O O . ARG A 1 189 ? -16.850 12.114 21.189 1.00 74.12 189 ARG A O 1
ATOM 1463 N N . LEU A 1 190 ? -14.954 12.014 22.402 1.00 83.69 190 LEU A N 1
ATOM 1464 C CA . LEU A 1 190 ? -14.656 10.621 22.087 1.00 83.69 190 LEU A CA 1
ATOM 1465 C C . LEU A 1 190 ? -15.696 9.730 22.768 1.00 83.69 190 LEU A C 1
ATOM 1467 O O . LEU A 1 190 ? -15.740 9.615 23.990 1.00 83.69 190 LEU A O 1
ATOM 1471 N N . GLN A 1 191 ? -16.576 9.129 21.972 1.00 86.12 191 GLN A N 1
ATOM 1472 C CA . GLN A 1 191 ? -17.642 8.261 22.467 1.00 86.12 191 GLN A CA 1
ATOM 1473 C C . GLN A 1 191 ? -17.206 6.802 22.328 1.00 86.12 191 GLN A C 1
ATOM 1475 O O . GLN A 1 191 ? -17.230 6.251 21.226 1.00 86.12 191 GLN A O 1
ATOM 1480 N N . GLY A 1 192 ? -16.804 6.178 23.443 1.00 85.62 192 GLY A N 1
ATOM 1481 C CA . GLY A 1 192 ? -16.306 4.794 23.466 1.00 85.62 192 GLY A CA 1
ATOM 1482 C C . GLY A 1 192 ? -17.293 3.805 22.846 1.00 85.62 192 GLY A C 1
ATOM 1483 O O . GLY A 1 192 ? -16.919 3.020 21.983 1.00 85.62 192 GLY A O 1
ATOM 1484 N N . PHE A 1 193 ? -18.582 3.919 23.181 1.00 90.31 193 PHE A N 1
ATOM 1485 C CA . PHE A 1 193 ? -19.644 3.084 22.606 1.00 90.31 193 PHE A CA 1
ATOM 1486 C C . PHE A 1 193 ? -19.679 3.109 21.066 1.00 90.31 193 PHE A C 1
ATOM 1488 O O . PHE A 1 193 ? -19.830 2.061 20.431 1.00 90.31 193 PHE A O 1
ATOM 1495 N N . ARG A 1 194 ? -19.483 4.282 20.443 1.00 92.56 194 ARG A N 1
ATOM 1496 C CA . ARG A 1 194 ? -19.434 4.396 18.976 1.00 92.56 194 ARG A CA 1
ATOM 1497 C C . ARG A 1 194 ? -18.213 3.692 18.399 1.00 92.56 194 ARG A C 1
ATOM 1499 O O . ARG A 1 194 ? -18.344 3.035 17.370 1.00 92.56 194 ARG A O 1
ATOM 1506 N N . LEU A 1 195 ? -17.061 3.781 19.069 1.00 94.19 195 LEU A N 1
ATOM 1507 C CA . LEU A 1 195 ? -15.863 3.037 18.676 1.00 94.19 195 LEU A CA 1
ATOM 1508 C C . LEU A 1 195 ? -16.121 1.529 18.729 1.00 94.19 195 LEU A C 1
ATOM 1510 O O . LEU A 1 195 ? -15.912 0.850 17.731 1.00 94.19 195 LEU A O 1
ATOM 1514 N N . PHE A 1 196 ? -16.637 1.004 19.843 1.00 94.88 196 PHE A N 1
ATOM 1515 C CA . PHE A 1 196 ? -16.937 -0.427 19.960 1.00 94.88 196 PHE A CA 1
ATOM 1516 C C . PHE A 1 196 ? -17.943 -0.895 18.907 1.00 94.88 196 PHE A C 1
ATOM 1518 O O . PHE A 1 196 ? -17.778 -1.965 18.328 1.00 94.88 196 PHE A O 1
ATOM 1525 N N . THR A 1 197 ? -18.967 -0.090 18.623 1.00 95.50 197 THR A N 1
ATOM 1526 C CA . THR A 1 197 ? -19.945 -0.387 17.567 1.00 95.50 197 THR A CA 1
ATOM 1527 C C . THR A 1 197 ? -19.278 -0.443 16.193 1.00 95.50 197 THR A C 1
ATOM 1529 O O . THR A 1 197 ? -19.477 -1.410 15.459 1.00 95.50 197 THR A O 1
ATOM 1532 N N . ALA A 1 198 ? -18.410 0.523 15.874 1.00 95.12 198 ALA A N 1
ATOM 1533 C CA . ALA A 1 198 ? -17.649 0.524 14.628 1.00 95.12 198 ALA A CA 1
ATOM 1534 C C . ALA A 1 198 ? -16.723 -0.699 14.515 1.00 95.12 198 ALA A C 1
ATOM 1536 O O . ALA A 1 198 ? -16.701 -1.346 13.474 1.00 95.12 198 ALA A O 1
ATOM 1537 N N . LEU A 1 199 ? -16.008 -1.067 15.582 1.00 95.69 199 LEU A N 1
ATOM 1538 C CA . LEU A 1 199 ? -15.071 -2.197 15.565 1.00 95.69 199 LEU A CA 1
ATOM 1539 C C . LEU A 1 199 ? -15.758 -3.579 15.532 1.00 95.69 199 LEU A C 1
ATOM 1541 O O . LEU A 1 199 ? -15.142 -4.570 15.140 1.00 95.69 199 LEU A O 1
ATOM 1545 N N . LYS A 1 200 ? -17.028 -3.678 15.934 1.00 95.94 200 LYS A N 1
ATOM 1546 C CA . LYS A 1 200 ? -17.835 -4.901 15.765 1.00 95.94 200 LYS A CA 1
ATOM 1547 C C . LYS A 1 200 ? -18.385 -5.047 14.343 1.00 95.94 200 LYS A C 1
ATOM 1549 O O . LYS A 1 200 ? -18.659 -6.163 13.912 1.00 95.94 200 LYS A O 1
ATOM 1554 N N . SER A 1 201 ? -18.549 -3.942 13.617 1.00 94.94 201 SER A N 1
ATOM 1555 C CA . SER A 1 201 ? -19.112 -3.942 12.264 1.00 94.94 201 SER A CA 1
ATOM 1556 C C . SER A 1 201 ? -18.191 -4.659 11.269 1.00 94.94 201 SER A C 1
ATOM 1558 O O . SER A 1 201 ? -16.975 -4.457 11.317 1.00 94.94 201 SER A O 1
ATOM 1560 N N . PRO A 1 202 ? -18.723 -5.436 10.306 1.00 93.06 202 PRO A N 1
ATOM 1561 C CA . PRO A 1 202 ? -17.938 -5.956 9.183 1.00 93.06 202 PRO A CA 1
ATOM 1562 C C . PRO A 1 202 ? -17.441 -4.846 8.241 1.00 93.06 202 PRO A C 1
ATOM 1564 O O . PRO A 1 202 ? -16.596 -5.097 7.390 1.00 93.06 202 PRO A O 1
ATOM 1567 N N . ARG A 1 203 ? -17.957 -3.619 8.379 1.00 91.44 203 ARG A N 1
ATOM 1568 C CA . ARG A 1 203 ? -17.497 -2.413 7.682 1.00 91.44 203 ARG A CA 1
ATOM 1569 C C . ARG A 1 203 ? -17.385 -1.270 8.701 1.00 91.44 203 ARG A C 1
ATOM 1571 O O . ARG A 1 203 ? -18.335 -0.497 8.836 1.00 91.44 203 ARG A O 1
ATOM 1578 N N . PRO A 1 204 ? -16.283 -1.185 9.470 1.00 94.44 204 PRO A N 1
ATOM 1579 C CA . PRO A 1 204 ? -16.093 -0.123 10.452 1.00 94.44 204 PRO A CA 1
ATOM 1580 C C . PRO A 1 204 ? -16.204 1.255 9.799 1.00 94.44 204 PRO A C 1
ATOM 1582 O O . PRO A 1 204 ? -15.588 1.488 8.758 1.00 94.44 204 PRO A O 1
ATOM 1585 N N . ASP A 1 205 ? -16.988 2.151 10.408 1.00 90.88 205 ASP A N 1
ATOM 1586 C CA . ASP A 1 205 ? -17.208 3.510 9.904 1.00 90.88 205 ASP A CA 1
ATOM 1587 C C . ASP A 1 205 ? -15.894 4.311 9.954 1.00 90.88 205 ASP A C 1
ATOM 1589 O O . ASP A 1 205 ? -15.405 4.617 11.052 1.00 90.88 205 ASP A O 1
ATOM 1593 N N . PRO A 1 206 ? -15.332 4.711 8.796 1.00 89.44 206 PRO A N 1
ATOM 1594 C CA . PRO A 1 206 ? -14.096 5.475 8.761 1.00 89.44 206 PRO A CA 1
ATOM 1595 C C . PRO A 1 206 ? -14.173 6.787 9.530 1.00 89.44 206 PRO A C 1
ATOM 1597 O O . PRO A 1 206 ? -13.168 7.206 10.087 1.00 89.44 206 PRO A O 1
ATOM 1600 N N . ARG A 1 207 ? -15.335 7.439 9.610 1.00 87.00 207 ARG A N 1
ATOM 1601 C CA . ARG A 1 207 ? -15.477 8.715 10.328 1.00 87.00 207 ARG A CA 1
ATOM 1602 C C . ARG A 1 207 ? -15.250 8.532 11.825 1.00 87.00 207 ARG A C 1
ATOM 1604 O O . ARG A 1 207 ? -14.592 9.364 12.449 1.00 87.00 207 ARG A O 1
ATOM 1611 N N . VAL A 1 208 ? -15.759 7.441 12.399 1.00 91.25 208 VAL A N 1
ATOM 1612 C CA . VAL A 1 208 ? -15.572 7.121 13.822 1.00 91.25 208 VAL A CA 1
ATOM 1613 C C . VAL A 1 208 ? -14.110 6.794 14.103 1.00 91.25 208 VAL A C 1
ATOM 1615 O O . VAL A 1 208 ? -13.529 7.379 15.016 1.00 91.25 208 VAL A O 1
ATOM 1618 N N . ILE A 1 209 ? -13.510 5.907 13.305 1.00 93.50 209 ILE A N 1
ATOM 1619 C CA . ILE A 1 209 ? -12.123 5.476 13.509 1.00 93.50 209 ILE A CA 1
ATOM 1620 C C . ILE A 1 209 ? -11.151 6.649 13.345 1.00 93.50 209 ILE A C 1
ATOM 1622 O O . ILE A 1 209 ? -10.302 6.825 14.209 1.00 93.50 209 ILE A O 1
ATOM 1626 N N . GLU A 1 210 ? -11.317 7.505 12.328 1.00 89.25 210 GLU A N 1
ATOM 1627 C CA . GLU A 1 210 ? -10.486 8.712 12.160 1.00 89.25 210 GLU A CA 1
ATOM 1628 C C . GLU A 1 210 ? -10.640 9.697 13.310 1.00 89.25 210 GLU A C 1
ATOM 1630 O O . GLU A 1 210 ? -9.653 10.234 13.802 1.00 89.25 210 GLU A O 1
ATOM 1635 N N . THR A 1 211 ? -11.875 9.931 13.766 1.00 89.19 211 THR A N 1
ATOM 1636 C CA . THR A 1 211 ? -12.111 10.846 14.891 1.00 89.19 211 THR A CA 1
ATOM 1637 C C . THR A 1 211 ? -11.297 10.395 16.102 1.00 89.19 211 THR A C 1
ATOM 1639 O O . THR A 1 211 ? -10.665 11.214 16.765 1.00 89.19 211 THR A O 1
ATOM 1642 N N . TRP A 1 212 ? -11.254 9.088 16.362 1.00 93.12 212 TRP A N 1
ATOM 1643 C CA . TRP A 1 212 ? -10.405 8.526 17.404 1.00 93.12 212 TRP A CA 1
ATOM 1644 C C . TRP A 1 212 ? -8.917 8.611 17.062 1.00 93.12 212 TRP A C 1
ATOM 1646 O O . TRP A 1 212 ? -8.149 9.113 17.878 1.00 93.12 212 TRP A O 1
ATOM 1656 N N . ALA A 1 213 ? -8.512 8.189 15.866 1.00 91.50 213 ALA A N 1
ATOM 1657 C CA . ALA A 1 213 ? -7.123 8.207 15.415 1.00 91.50 213 ALA A CA 1
ATOM 1658 C C . ALA A 1 213 ? -6.490 9.606 15.478 1.00 91.50 213 ALA A C 1
ATOM 1660 O O . ALA A 1 213 ? -5.296 9.695 15.731 1.00 91.50 213 ALA A O 1
ATOM 1661 N N . GLN A 1 214 ? -7.280 10.676 15.315 1.00 89.44 214 GLN A N 1
ATOM 1662 C CA . GLN A 1 214 ? -6.854 12.081 15.345 1.00 89.44 214 GLN A CA 1
ATOM 1663 C C . GLN A 1 214 ? -6.971 12.758 16.716 1.00 89.44 214 GLN A C 1
ATOM 1665 O O . GLN A 1 214 ? -6.332 13.781 16.943 1.00 89.44 214 GLN A O 1
ATOM 1670 N N . ASN A 1 215 ? -7.777 12.246 17.648 1.00 90.50 215 ASN A N 1
ATOM 1671 C CA . ASN A 1 215 ? -8.047 12.955 18.911 1.00 90.50 215 ASN A CA 1
ATOM 1672 C C . ASN A 1 215 ? -7.679 12.153 20.161 1.00 90.50 215 ASN A C 1
ATOM 1674 O O . ASN A 1 215 ? -7.443 12.747 21.212 1.00 90.50 215 ASN A O 1
ATOM 1678 N N . ALA A 1 216 ? -7.616 10.824 20.070 1.00 92.00 216 ALA A N 1
ATOM 1679 C CA . ALA A 1 216 ? -7.275 9.977 21.203 1.00 92.00 216 ALA A CA 1
ATOM 1680 C C . ALA A 1 216 ? -5.795 10.108 21.569 1.00 92.00 216 ALA A C 1
ATOM 1682 O O . ALA A 1 216 ? -4.934 10.297 20.708 1.00 92.00 216 ALA A O 1
ATOM 1683 N N . ARG A 1 217 ? -5.504 9.962 22.859 1.00 91.00 217 ARG A N 1
ATOM 1684 C CA . ARG A 1 217 ? -4.157 9.775 23.395 1.00 91.00 217 ARG A CA 1
ATOM 1685 C C . ARG A 1 217 ? -3.989 8.329 23.850 1.00 91.00 217 ARG A C 1
ATOM 1687 O O . ARG A 1 217 ? -4.958 7.611 24.100 1.00 91.00 217 ARG A O 1
ATOM 1694 N N . LYS A 1 218 ? -2.743 7.923 24.078 1.00 91.25 218 LYS A N 1
ATOM 1695 C CA . LYS A 1 218 ? -2.385 6.601 24.617 1.00 91.25 218 LYS A CA 1
ATOM 1696 C C . LYS A 1 218 ? -3.167 6.230 25.889 1.00 91.25 218 LYS A C 1
ATOM 1698 O O . LYS A 1 218 ? -3.671 5.114 25.998 1.00 91.25 218 LYS A O 1
ATOM 1703 N N . LYS A 1 219 ? -3.364 7.187 26.810 1.00 90.12 219 LYS A N 1
ATOM 1704 C CA . LYS A 1 219 ? -4.155 6.988 28.042 1.00 90.12 219 LYS A CA 1
ATOM 1705 C C . LYS A 1 219 ? -5.624 6.642 27.780 1.00 90.12 219 LYS A C 1
ATOM 1707 O O . LYS A 1 219 ? -6.201 5.870 28.542 1.00 90.12 219 LYS A O 1
ATOM 1712 N N . ASP A 1 220 ? -6.215 7.181 26.714 1.00 91.81 220 ASP A N 1
ATOM 1713 C CA . ASP A 1 220 ? -7.612 6.926 26.359 1.00 91.81 220 ASP A CA 1
ATOM 1714 C C . ASP A 1 220 ? -7.762 5.491 25.846 1.00 91.81 220 ASP A C 1
ATOM 1716 O O . ASP A 1 220 ? -8.660 4.768 26.274 1.00 91.81 220 ASP A O 1
ATOM 1720 N N . LEU A 1 221 ? -6.815 5.029 25.020 1.00 90.75 221 LEU A N 1
ATOM 1721 C CA . LEU A 1 221 ? -6.768 3.636 24.561 1.00 90.75 221 LEU A CA 1
ATOM 1722 C C . LEU A 1 221 ? -6.505 2.660 25.713 1.00 90.75 221 LEU A C 1
ATOM 1724 O O . LEU A 1 221 ? -7.146 1.611 25.791 1.00 90.75 221 LEU A O 1
ATOM 1728 N N . ARG A 1 222 ? -5.618 3.023 26.650 1.00 90.50 222 ARG A N 1
ATOM 1729 C CA . ARG A 1 222 ? -5.332 2.221 27.850 1.00 90.50 222 ARG A CA 1
ATOM 1730 C C . ARG A 1 222 ? -6.570 2.033 28.730 1.00 90.50 222 ARG A C 1
ATOM 1732 O O . ARG A 1 222 ? -6.785 0.943 29.246 1.00 90.50 222 ARG A O 1
ATOM 1739 N N . ARG A 1 223 ? -7.416 3.060 28.865 1.00 91.12 223 ARG A N 1
ATOM 1740 C CA . ARG A 1 223 ? -8.688 2.968 29.608 1.00 91.12 223 ARG A CA 1
ATOM 1741 C C . ARG A 1 223 ? -9.685 2.005 28.956 1.00 91.12 223 ARG A C 1
ATOM 1743 O O . ARG A 1 223 ? -10.435 1.344 29.664 1.00 91.12 223 ARG A O 1
ATOM 1750 N N . LEU A 1 224 ? -9.680 1.894 27.627 1.00 90.38 224 LEU A N 1
ATOM 1751 C CA . LEU A 1 224 ? -10.599 1.019 26.887 1.00 90.38 224 LEU A CA 1
ATOM 1752 C C . LEU A 1 224 ? -10.108 -0.425 26.727 1.00 90.38 224 LEU A C 1
ATOM 1754 O O . LEU A 1 224 ? -10.887 -1.298 26.350 1.00 90.38 224 LEU A O 1
ATOM 1758 N N . LEU A 1 225 ? -8.837 -0.699 27.020 1.00 89.00 225 LEU A N 1
ATOM 1759 C CA . LEU A 1 225 ? -8.192 -2.003 26.831 1.00 89.00 225 LEU A CA 1
ATOM 1760 C C . LEU A 1 225 ? -8.969 -3.187 27.445 1.00 89.00 225 LEU A C 1
ATOM 1762 O O . LEU A 1 225 ? -9.154 -4.183 26.740 1.00 89.00 225 LEU A O 1
ATOM 1766 N N . PRO A 1 226 ? -9.481 -3.112 28.695 1.00 89.94 226 PRO A N 1
ATOM 1767 C CA . PRO A 1 226 ? -10.257 -4.206 29.286 1.00 89.94 226 PRO A CA 1
ATOM 1768 C C . PRO A 1 226 ? -11.544 -4.514 28.511 1.00 89.94 226 PRO A C 1
ATOM 1770 O O . PRO A 1 226 ? -11.887 -5.677 28.303 1.00 89.94 226 PRO A O 1
ATOM 1773 N N . GLN A 1 227 ? -12.237 -3.474 28.040 1.00 90.56 227 GLN A N 1
ATOM 1774 C CA . GLN A 1 227 ? -13.470 -3.602 27.260 1.00 90.56 227 GLN A CA 1
ATOM 1775 C C . GLN A 1 227 ? -13.178 -4.114 25.844 1.00 90.56 227 GLN A C 1
ATOM 1777 O O . GLN A 1 227 ? -13.875 -4.999 25.349 1.00 90.56 227 GLN A O 1
ATOM 1782 N N . LEU A 1 228 ? -12.106 -3.626 25.210 1.00 88.69 228 LEU A N 1
ATOM 1783 C CA . LEU A 1 228 ? -11.669 -4.083 23.890 1.00 88.69 228 LEU A CA 1
ATOM 1784 C C . LEU A 1 228 ? -11.325 -5.578 23.891 1.00 88.69 228 LEU A C 1
ATOM 1786 O O . LEU A 1 228 ? -11.744 -6.283 22.978 1.00 88.69 228 LEU A O 1
ATOM 1790 N N . ARG A 1 229 ? -10.646 -6.080 24.934 1.00 87.38 229 ARG A N 1
ATOM 1791 C CA . ARG A 1 229 ? -10.318 -7.514 25.076 1.00 87.38 229 ARG A CA 1
ATOM 1792 C C . ARG A 1 229 ? -11.551 -8.414 25.143 1.00 87.38 229 ARG A C 1
ATOM 1794 O O . ARG A 1 229 ? -11.493 -9.547 24.682 1.00 87.38 229 ARG A O 1
ATOM 1801 N N . ARG A 1 230 ? -12.650 -7.919 25.719 1.00 89.38 230 ARG A N 1
ATOM 1802 C CA . ARG A 1 230 ? -13.931 -8.639 25.826 1.00 89.38 230 ARG A CA 1
ATOM 1803 C C . ARG A 1 230 ? -14.815 -8.465 24.588 1.00 89.38 230 ARG A C 1
ATOM 1805 O O . ARG A 1 230 ? -15.814 -9.158 24.442 1.00 89.38 230 ARG A O 1
ATOM 1812 N N . THR A 1 231 ? -14.472 -7.536 23.697 1.00 88.50 231 THR A N 1
ATOM 1813 C CA . THR A 1 231 ? -15.275 -7.239 22.511 1.00 88.50 231 THR A CA 1
ATOM 1814 C C . THR A 1 231 ? -14.933 -8.210 21.386 1.00 88.50 231 THR A C 1
ATOM 1816 O O . THR A 1 231 ? -13.784 -8.304 20.954 1.00 88.50 231 THR A O 1
ATOM 1819 N N . ARG A 1 232 ? -15.945 -8.888 20.835 1.00 91.75 232 ARG A N 1
ATOM 1820 C CA . ARG A 1 232 ? -15.791 -9.699 19.620 1.00 91.75 232 ARG A CA 1
ATOM 1821 C C . ARG A 1 232 ? -15.672 -8.791 18.391 1.00 91.75 232 ARG A C 1
ATOM 1823 O O . ARG A 1 232 ? -16.673 -8.396 17.802 1.00 91.75 232 ARG A O 1
ATOM 1830 N N . LEU A 1 233 ? -14.441 -8.441 18.030 1.00 92.31 233 LEU A N 1
ATOM 1831 C CA . LEU A 1 233 ? -14.147 -7.617 16.853 1.00 92.31 233 LEU A CA 1
ATOM 1832 C C . LEU A 1 233 ? -14.369 -8.408 15.556 1.00 92.31 233 LEU A C 1
ATOM 1834 O O . LEU A 1 233 ? -14.013 -9.589 15.476 1.00 92.31 233 LEU A O 1
ATOM 1838 N N . SER A 1 234 ? -14.883 -7.740 14.521 1.00 93.62 234 SER A N 1
ATOM 1839 C CA . SER A 1 234 ? -14.892 -8.294 13.161 1.00 93.62 234 SER A CA 1
ATOM 1840 C C . SER A 1 234 ? -13.462 -8.386 12.602 1.00 93.62 234 SER A C 1
ATOM 1842 O O . SER A 1 234 ? -12.520 -7.847 13.189 1.00 93.62 234 SER A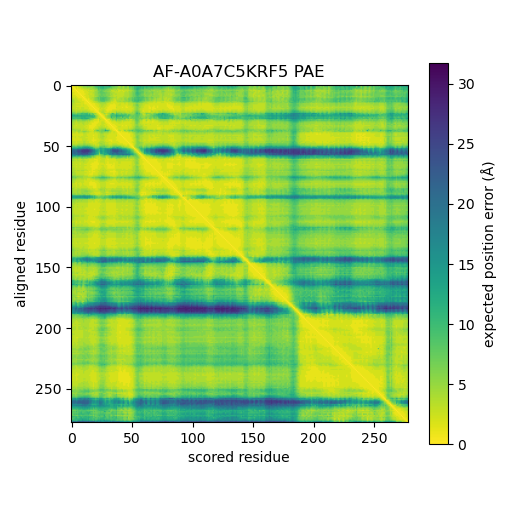 O 1
ATOM 1844 N N . ALA A 1 235 ? -13.270 -9.056 11.460 1.00 90.38 235 ALA A N 1
ATOM 1845 C CA . ALA A 1 235 ? -11.969 -9.072 10.781 1.00 90.38 235 ALA A CA 1
ATOM 1846 C C . ALA A 1 235 ? -11.488 -7.641 10.466 1.00 90.38 235 ALA A C 1
ATOM 1848 O O . ALA A 1 235 ? -10.413 -7.238 10.905 1.00 90.38 235 ALA A O 1
ATOM 1849 N N . GLU A 1 236 ? -12.349 -6.835 9.841 1.00 91.88 236 GLU A N 1
ATOM 1850 C CA . GLU A 1 236 ? -12.082 -5.422 9.552 1.00 91.88 236 GLU A CA 1
ATOM 1851 C C . GLU A 1 236 ? -11.894 -4.574 10.807 1.00 91.88 236 GLU A C 1
ATOM 1853 O O . GLU A 1 236 ? -11.049 -3.685 10.839 1.00 91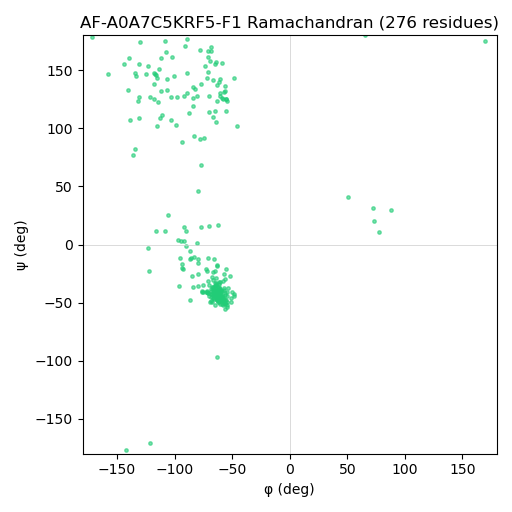.88 236 GLU A O 1
ATOM 1858 N N . GLY A 1 237 ? -12.642 -4.867 11.870 1.00 94.38 237 GLY A N 1
ATOM 1859 C CA . GLY A 1 237 ? -12.513 -4.200 13.157 1.00 94.38 237 GLY A CA 1
ATOM 1860 C C . GLY A 1 237 ? -11.138 -4.386 13.787 1.00 94.38 237 GLY A C 1
ATOM 1861 O O . GLY A 1 237 ? -10.597 -3.447 14.366 1.00 94.38 237 GLY A O 1
ATOM 1862 N N . LYS A 1 238 ? -10.524 -5.566 13.635 1.00 92.19 238 LYS A N 1
ATOM 1863 C CA . LYS A 1 238 ? -9.143 -5.799 14.089 1.00 92.19 238 LYS A CA 1
ATOM 1864 C C . LYS A 1 238 ? -8.165 -4.906 13.329 1.00 92.19 238 LYS A C 1
ATOM 1866 O O . LYS A 1 238 ? -7.346 -4.244 13.960 1.00 92.19 238 LYS A O 1
ATOM 1871 N N . HIS A 1 239 ? -8.280 -4.835 12.003 1.00 92.31 239 HIS A N 1
ATOM 1872 C CA . HIS A 1 239 ? -7.433 -3.963 11.189 1.00 92.31 239 HIS A CA 1
ATOM 1873 C C . HIS A 1 239 ? -7.650 -2.476 11.511 1.00 92.31 239 HIS A C 1
ATOM 1875 O O . HIS A 1 239 ? -6.684 -1.734 11.674 1.00 92.31 239 HIS A O 1
ATOM 1881 N N . ALA A 1 240 ? -8.903 -2.051 11.691 1.00 94.12 240 ALA A N 1
ATOM 1882 C CA . ALA A 1 240 ? -9.245 -0.687 12.081 1.00 94.12 240 ALA A CA 1
ATOM 1883 C C . ALA A 1 240 ? -8.655 -0.309 13.449 1.00 94.12 240 ALA A C 1
ATOM 1885 O O . ALA A 1 240 ? -8.144 0.798 13.612 1.00 94.12 240 ALA A O 1
ATOM 1886 N N . LEU A 1 241 ? -8.674 -1.232 14.419 1.00 93.94 241 LEU A N 1
ATOM 1887 C CA . LEU A 1 241 ? -8.044 -1.031 15.724 1.00 93.94 241 LEU A CA 1
ATOM 1888 C C . LEU A 1 241 ? -6.520 -0.898 15.605 1.00 93.94 241 LEU A C 1
ATOM 1890 O O . LEU A 1 241 ? -5.948 -0.001 16.217 1.00 93.94 241 LEU A O 1
ATOM 1894 N N . ILE A 1 242 ? -5.869 -1.758 14.814 1.00 92.44 242 ILE A N 1
ATOM 1895 C CA . ILE A 1 242 ? -4.418 -1.684 14.568 1.00 92.44 242 ILE A CA 1
ATOM 1896 C C . ILE A 1 242 ? -4.057 -0.333 13.950 1.00 92.44 242 ILE A C 1
ATOM 1898 O O . ILE A 1 242 ? -3.163 0.347 14.448 1.00 92.44 242 ILE A O 1
ATOM 1902 N N . TYR A 1 243 ? -4.786 0.074 12.908 1.00 93.50 243 TYR A N 1
ATOM 1903 C CA . TYR A 1 243 ? -4.614 1.374 12.272 1.00 93.50 243 TYR A CA 1
ATOM 1904 C C . TYR A 1 243 ? -4.734 2.516 13.286 1.00 93.50 243 TYR A C 1
ATOM 1906 O O . TYR A 1 243 ? -3.801 3.299 13.431 1.00 93.50 243 TYR A O 1
ATOM 1914 N N . LEU A 1 244 ? -5.834 2.555 14.041 1.00 94.25 244 LEU A N 1
ATOM 1915 C CA . LEU A 1 244 ? -6.099 3.578 15.051 1.00 94.25 244 LEU A CA 1
ATOM 1916 C C . LEU A 1 244 ? -4.989 3.665 16.097 1.00 94.25 244 LEU A C 1
ATOM 1918 O O . LEU A 1 244 ? -4.580 4.763 16.468 1.00 94.25 244 LEU A O 1
ATOM 1922 N N . VAL A 1 245 ? -4.500 2.524 16.582 1.00 93.19 245 VAL A N 1
ATOM 1923 C CA . VAL A 1 245 ? -3.443 2.495 17.598 1.00 93.19 245 VAL A CA 1
ATOM 1924 C C . VAL A 1 245 ? -2.133 2.998 17.012 1.00 93.19 245 VAL A C 1
ATOM 1926 O O . VAL A 1 245 ? -1.500 3.849 17.630 1.00 93.19 245 VAL A O 1
ATOM 1929 N N . ASN A 1 246 ? -1.759 2.551 15.812 1.00 92.81 246 ASN A N 1
ATOM 1930 C CA . ASN A 1 246 ? -0.557 3.034 15.136 1.00 92.81 246 ASN A CA 1
ATOM 1931 C C . ASN A 1 246 ? -0.628 4.541 14.869 1.00 92.81 246 ASN A C 1
ATOM 1933 O O . ASN A 1 246 ? 0.343 5.230 15.140 1.00 92.81 246 ASN A O 1
ATOM 1937 N N . SER A 1 247 ? -1.781 5.083 14.466 1.00 91.75 247 SER A N 1
ATOM 1938 C CA . SER A 1 247 ? -1.965 6.534 14.307 1.00 91.75 247 SER A CA 1
ATOM 1939 C C . SER A 1 247 ? -1.849 7.320 15.618 1.00 91.75 247 SER A C 1
ATOM 1941 O O . SER A 1 247 ? -1.495 8.496 15.613 1.00 91.75 247 SER A O 1
ATOM 1943 N N . VAL A 1 248 ? -2.177 6.709 16.758 1.00 91.50 248 VAL A N 1
ATOM 1944 C CA . VAL A 1 248 ? -2.006 7.337 18.078 1.00 91.50 248 VAL A CA 1
ATOM 1945 C C . VAL A 1 248 ? -0.552 7.253 18.549 1.00 91.50 248 VAL A C 1
ATOM 1947 O O . VAL A 1 248 ? -0.078 8.192 19.182 1.00 91.50 248 VAL A O 1
ATOM 1950 N N . LEU A 1 249 ? 0.146 6.157 18.241 1.00 90.44 249 LEU A N 1
ATOM 1951 C CA . LEU A 1 249 ? 1.568 5.976 18.542 1.00 90.44 249 LEU A CA 1
ATOM 1952 C C . LEU A 1 249 ? 2.444 6.918 17.709 1.00 90.44 249 LEU A C 1
ATOM 1954 O O . LEU A 1 249 ? 3.258 7.633 18.281 1.00 90.44 249 LEU A O 1
ATOM 1958 N N . ASP A 1 250 ? 2.209 6.978 16.401 1.00 89.56 250 ASP A N 1
ATOM 1959 C CA . ASP A 1 250 ? 2.948 7.808 15.445 1.00 89.56 250 ASP A CA 1
ATOM 1960 C C . ASP A 1 250 ? 2.897 9.298 15.819 1.00 89.56 250 ASP A C 1
ATOM 1962 O O . ASP A 1 250 ? 3.925 9.939 16.013 1.00 89.56 250 ASP A O 1
ATOM 1966 N N . ARG A 1 251 ? 1.699 9.828 16.109 1.00 90.19 251 ARG A N 1
ATOM 1967 C CA . ARG A 1 251 ? 1.535 11.212 16.601 1.00 90.19 251 ARG A CA 1
ATOM 1968 C C . ARG A 1 251 ? 2.199 11.482 17.953 1.00 90.19 251 ARG A C 1
ATOM 1970 O O . ARG A 1 251 ? 2.358 12.638 18.329 1.00 90.19 251 ARG A O 1
ATOM 1977 N N . GLY A 1 252 ? 2.504 10.432 18.711 1.00 85.81 252 GLY A N 1
ATOM 1978 C CA . GLY A 1 252 ? 3.255 10.510 19.959 1.00 85.81 252 GLY A CA 1
ATOM 1979 C C . GLY A 1 252 ? 4.759 10.277 19.792 1.00 85.81 252 GLY A C 1
ATOM 1980 O O . GLY A 1 252 ? 5.444 10.234 20.807 1.00 85.81 252 GLY A O 1
ATOM 1981 N N . GLY A 1 253 ? 5.262 10.089 18.565 1.00 85.94 253 GLY A N 1
ATOM 1982 C CA . GLY A 1 253 ? 6.668 9.777 18.290 1.00 85.94 253 GLY A CA 1
ATOM 1983 C C . GLY A 1 253 ? 7.077 8.345 18.652 1.00 85.94 253 GLY A C 1
ATOM 1984 O O . GLY A 1 253 ? 8.257 8.075 18.859 1.00 85.94 253 GLY A O 1
ATOM 1985 N N . TYR A 1 254 ? 6.125 7.415 18.774 1.00 87.12 254 TYR A N 1
ATOM 1986 C CA . TYR A 1 254 ? 6.401 6.024 19.142 1.00 87.12 254 TYR A CA 1
ATOM 1987 C C . TYR A 1 254 ? 6.409 5.104 17.920 1.00 87.12 254 TYR A C 1
ATOM 1989 O O . TYR A 1 254 ? 5.569 5.225 17.030 1.00 87.12 254 TYR A O 1
ATOM 1997 N N . SER A 1 255 ? 7.278 4.088 17.935 1.00 85.00 255 SER A N 1
ATOM 1998 C CA . SER A 1 255 ? 7.292 3.058 16.889 1.00 85.00 255 SER A CA 1
ATOM 1999 C C . SER A 1 255 ? 5.951 2.305 16.815 1.00 85.00 255 SER A C 1
ATOM 2001 O O . SER A 1 255 ? 5.372 1.969 17.861 1.00 85.00 255 SER A O 1
ATOM 2003 N N . PRO A 1 256 ? 5.479 1.949 15.608 1.00 86.94 256 PRO A N 1
ATOM 2004 C CA . PRO A 1 256 ? 4.183 1.313 15.429 1.00 86.94 256 PRO A CA 1
ATOM 2005 C C . PRO A 1 256 ? 4.142 -0.131 15.947 1.00 86.94 256 PRO A C 1
ATOM 2007 O O . PRO A 1 256 ? 5.150 -0.797 16.215 1.00 86.94 256 PRO A O 1
ATOM 2010 N N . LEU A 1 257 ? 2.924 -0.659 16.058 1.00 85.44 257 LEU A N 1
ATOM 2011 C CA . LEU A 1 257 ? 2.680 -2.076 16.278 1.00 85.44 257 LEU A CA 1
ATOM 2012 C C . LEU A 1 257 ? 3.041 -2.874 15.024 1.00 85.44 257 LEU A C 1
ATOM 2014 O O . LEU A 1 257 ? 2.360 -2.806 13.999 1.00 85.44 257 LEU A O 1
ATOM 2018 N N . LEU A 1 258 ? 4.078 -3.703 15.141 1.00 79.31 258 LEU A N 1
ATOM 2019 C CA . LEU A 1 258 ? 4.453 -4.679 14.122 1.00 79.31 258 LEU A CA 1
ATOM 2020 C C . LEU A 1 258 ? 3.684 -5.988 14.336 1.00 79.31 258 LEU A C 1
ATOM 2022 O O . LEU A 1 258 ? 3.888 -6.717 15.319 1.00 79.31 258 LEU A O 1
ATOM 2026 N N . ILE A 1 259 ? 2.802 -6.313 13.395 1.00 67.19 259 ILE A N 1
ATOM 2027 C CA . ILE A 1 259 ? 2.031 -7.558 13.417 1.00 67.19 259 ILE A CA 1
ATOM 2028 C C . ILE A 1 259 ? 2.453 -8.388 12.206 1.00 67.19 259 ILE A C 1
ATOM 2030 O O . ILE A 1 259 ? 2.060 -8.105 11.076 1.00 67.19 259 ILE A O 1
ATOM 2034 N N . LYS A 1 260 ? 3.307 -9.392 12.461 1.00 58.56 260 LYS A N 1
ATOM 2035 C CA . LYS A 1 260 ? 3.870 -10.288 11.438 1.00 58.56 260 LYS A CA 1
ATOM 2036 C C . LYS A 1 260 ? 2.786 -11.176 10.811 1.00 58.56 260 LYS A C 1
ATOM 2038 O O . LYS A 1 260 ? 2.782 -11.357 9.599 1.00 58.56 260 LYS A O 1
ATOM 2043 N N . HIS A 1 261 ? 1.807 -11.621 11.606 1.00 54.00 261 HIS A N 1
ATOM 2044 C CA . HIS A 1 261 ? 0.653 -12.391 11.141 1.00 54.00 261 HIS A CA 1
ATOM 2045 C C . HIS A 1 261 ? -0.628 -11.925 11.842 1.00 54.00 261 HIS A C 1
ATOM 2047 O O . HIS A 1 261 ? -0.859 -12.212 13.011 1.00 54.00 261 HIS A O 1
ATOM 2053 N N . GLN A 1 262 ? -1.507 -11.223 11.124 1.00 52.72 262 GLN A N 1
ATOM 2054 C CA . GLN A 1 262 ? -2.754 -10.645 11.661 1.00 52.72 262 GLN A CA 1
ATOM 2055 C C . GLN A 1 262 ? -3.833 -11.695 12.034 1.00 52.72 262 GLN A C 1
ATOM 2057 O O . GLN A 1 262 ? -5.002 -11.352 12.208 1.00 52.72 262 GLN A O 1
ATOM 2062 N N . ARG A 1 263 ? -3.469 -12.983 12.155 1.00 52.19 263 ARG A N 1
ATOM 2063 C CA . ARG A 1 263 ? -4.410 -14.100 12.334 1.00 52.19 263 ARG A CA 1
ATOM 2064 C C . ARG A 1 263 ? -4.691 -14.474 13.792 1.00 52.19 263 ARG A C 1
ATOM 2066 O O . ARG A 1 263 ? -5.749 -15.047 14.027 1.00 52.19 263 ARG A O 1
ATOM 2073 N N . ASN A 1 264 ? -3.835 -14.130 14.763 1.00 59.28 264 ASN A N 1
ATOM 2074 C CA . ASN A 1 264 ? -4.061 -14.480 16.173 1.00 59.28 264 ASN A CA 1
ATOM 2075 C C . ASN A 1 264 ? -4.558 -13.272 17.007 1.00 59.28 264 ASN A C 1
ATOM 2077 O O . ASN A 1 264 ? 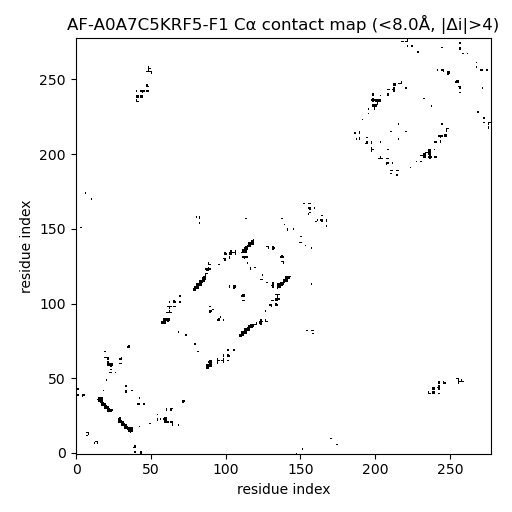-3.773 -12.371 17.314 1.00 59.28 264 ASN A O 1
ATOM 2081 N N . PRO A 1 265 ? -5.844 -13.227 17.417 1.00 59.44 265 PRO A N 1
ATOM 2082 C CA . PRO A 1 265 ? -6.399 -12.115 18.194 1.00 59.44 265 PRO A CA 1
ATOM 2083 C C . PRO A 1 265 ? -5.723 -11.905 19.557 1.00 59.44 265 PRO A C 1
ATOM 2085 O O . PRO A 1 265 ? -5.623 -10.766 20.012 1.00 59.44 265 PRO A O 1
ATOM 2088 N N . GLY A 1 266 ? -5.244 -12.977 20.201 1.00 65.88 266 GLY A N 1
ATOM 2089 C CA . GLY A 1 266 ? -4.568 -12.893 21.501 1.00 65.88 266 GLY A CA 1
ATOM 2090 C C . GLY A 1 266 ? -3.235 -12.144 21.420 1.00 65.88 266 GLY A C 1
ATOM 2091 O O . GLY A 1 266 ? -2.908 -11.340 22.296 1.00 65.88 266 GLY A O 1
ATOM 2092 N N . GLU A 1 267 ? -2.509 -12.328 20.316 1.00 74.62 267 GLU A N 1
ATOM 2093 C CA . GLU A 1 267 ? -1.236 -11.652 20.054 1.00 74.62 267 GLU A CA 1
ATOM 2094 C C . GLU A 1 267 ? -1.423 -10.134 19.895 1.00 74.62 267 GLU A C 1
ATOM 2096 O O . GLU A 1 267 ? -0.633 -9.354 20.432 1.00 74.62 267 GLU A O 1
ATOM 2101 N N . ILE A 1 268 ? -2.501 -9.707 19.221 1.00 75.00 268 ILE A N 1
ATOM 2102 C CA . ILE A 1 268 ? -2.821 -8.287 19.002 1.00 75.00 268 ILE A CA 1
ATOM 2103 C C . ILE A 1 268 ? -2.969 -7.570 20.344 1.00 75.00 268 ILE A C 1
ATOM 2105 O O . ILE A 1 268 ? -2.324 -6.546 20.569 1.00 75.00 268 ILE A O 1
ATOM 2109 N N . PHE A 1 269 ? -3.780 -8.113 21.256 1.00 80.56 269 PHE A N 1
ATOM 2110 C CA . PHE A 1 269 ? -4.033 -7.470 22.545 1.00 80.56 269 PHE A CA 1
ATOM 2111 C C . PHE A 1 269 ? -2.827 -7.504 23.481 1.00 80.56 269 PHE A C 1
ATOM 2113 O O . PHE A 1 269 ? -2.605 -6.530 24.199 1.00 80.56 269 PHE A O 1
ATOM 2120 N N . SER A 1 270 ? -2.028 -8.574 23.453 1.00 81.12 270 SER A N 1
ATOM 2121 C CA . SER A 1 270 ? -0.776 -8.648 24.215 1.00 81.12 270 SER A CA 1
ATOM 2122 C C . SER A 1 270 ? 0.214 -7.564 23.767 1.00 81.12 270 SER A C 1
ATOM 2124 O O . SER A 1 270 ? 0.697 -6.771 24.582 1.00 81.12 270 SER A O 1
ATOM 2126 N N . LYS A 1 271 ? 0.440 -7.441 22.451 1.00 82.50 271 LYS A N 1
ATOM 2127 C CA . LYS A 1 271 ? 1.311 -6.406 21.871 1.00 82.50 271 LYS A CA 1
ATOM 2128 C C . LYS A 1 271 ? 0.791 -4.996 22.134 1.00 82.50 271 LYS A C 1
ATOM 2130 O O . LYS A 1 271 ? 1.570 -4.111 22.484 1.00 82.50 271 LYS A O 1
ATOM 2135 N N . LEU A 1 272 ? -0.519 -4.800 21.996 1.00 81.88 272 LEU A N 1
ATOM 2136 C CA . LEU A 1 272 ? -1.186 -3.526 22.239 1.00 81.88 272 LEU A CA 1
ATOM 2137 C C . LEU A 1 272 ? -1.061 -3.100 23.706 1.00 81.88 272 LEU A C 1
ATOM 2139 O O . LEU A 1 272 ? -0.689 -1.960 23.960 1.00 81.88 272 LEU A O 1
ATOM 2143 N N . LYS A 1 273 ? -1.274 -4.012 24.666 1.00 83.44 273 LYS A N 1
ATOM 2144 C CA . LYS A 1 273 ? -1.058 -3.742 26.096 1.00 83.44 273 LYS A CA 1
ATOM 2145 C C . LYS A 1 273 ? 0.379 -3.279 26.353 1.00 83.44 273 LYS A C 1
ATOM 2147 O O . LYS A 1 273 ? 0.578 -2.167 26.831 1.00 83.44 273 LYS A O 1
ATOM 2152 N N . LYS A 1 274 ? 1.369 -4.075 25.928 1.00 84.06 274 LYS A N 1
ATOM 2153 C CA . LYS A 1 274 ? 2.802 -3.777 26.114 1.00 84.06 274 LYS A CA 1
ATOM 2154 C C . LYS A 1 274 ? 3.194 -2.395 25.575 1.00 84.06 274 LYS A C 1
ATOM 2156 O O . LYS A 1 274 ? 4.026 -1.715 26.163 1.00 84.06 274 LYS A O 1
ATOM 2161 N N . ARG A 1 275 ? 2.608 -1.978 24.452 1.00 82.38 275 ARG A N 1
ATOM 2162 C CA . ARG A 1 275 ? 2.919 -0.704 23.779 1.00 82.38 275 ARG A CA 1
ATOM 2163 C C . ARG A 1 275 ? 2.155 0.493 24.326 1.00 82.38 275 ARG A C 1
ATOM 2165 O O . ARG A 1 275 ? 2.645 1.609 24.248 1.00 82.38 275 ARG A O 1
ATOM 2172 N N . LEU A 1 276 ? 0.971 0.280 24.890 1.00 80.38 276 LEU A N 1
ATOM 2173 C CA . LEU A 1 276 ? 0.222 1.337 25.567 1.00 80.38 276 LEU A CA 1
ATOM 2174 C C . LEU A 1 276 ? 0.683 1.548 27.022 1.00 80.38 276 LEU A C 1
ATOM 2176 O O . LEU A 1 276 ? 0.296 2.545 27.630 1.00 80.38 276 LEU A O 1
ATOM 2180 N N . GLU A 1 277 ? 1.511 0.651 27.564 1.00 78.31 277 GLU A N 1
ATOM 2181 C CA . GLU A 1 277 ? 2.117 0.756 28.901 1.00 78.31 277 GLU A CA 1
ATOM 2182 C C . GLU A 1 277 ? 3.533 1.352 28.895 1.00 78.31 277 GLU A C 1
ATOM 2184 O O . GLU A 1 277 ? 3.835 2.113 29.808 1.00 78.31 277 GLU A O 1
ATOM 2189 N N . LYS A 1 278 ? 4.356 1.061 27.874 1.00 66.94 278 LYS A N 1
ATOM 2190 C CA . LYS A 1 278 ? 5.675 1.687 27.635 1.00 66.94 278 LYS A CA 1
ATOM 2191 C C . LYS A 1 278 ? 5.522 3.065 27.029 1.00 66.94 278 LYS A C 1
ATOM 2193 O O . LYS A 1 278 ? 5.555 4.088 27.733 1.00 66.94 278 LYS A O 1
#

Radius of gyration: 19.99 Å; Cα contacts (8 Å, |Δi|>4): 379; chains: 1; bounding box: 43×37×52 Å